Protein AF-A0A485B2Q5-F1 (afdb_monomer_lite)

Secondary structure (DSSP, 8-state):
-PPPPPPPP-----SSSHHHHHHHHHHHHHHHHHHHHHHHHHHHHHHHHS------GGGGGS-----HHHHHHHHHHHHHHHHHHHHS-GGGGGGHHHHHHHHHHHHHHHHHHHHHHHHHHHHHHHHHHT-TTTT-HHHHHHHHHHHHHHHHHHHHHHHHHHHHHHHHHHHHHHHHHHHHHHHHHHHHHHHHHHHHHHHHHHHHHHHHHHHHHHHHHH-TT-HHHHHHHHHHHHHHHHHHHHHHHHHHHH--THHHHS-HHHHHHHHHHHTTTGGGT----------GGG--HHHHHHHHHHHHH-

Radius of gyration: 43.47 Å; chains: 1; bounding box: 99×79×136 Å

InterPro domains:
  IPR007895 MASE1 [PF05231] (24-159)
  IPR011712 Signal transduction histidine kinase, subgroup 3, dimerisation and phosphoacceptor domain [PF07730] (190-255)
  IPR050482 Sensor Histidine Kinase Two-Component System [PTHR24421] (67-305)

Foldseek 3Di:
DDDDDDDDDDPDPDDPDPPVVVVVVVLVVLLCCLLVVVVVVVVVCVVVVPPCDPPDPVVVPDPPPPVVVVVVVLVVLLVVLLVVQVPDPPVCNVCNLVSLVVQLLVQCLVPALVSNSVSLVSSLVSLVVVVPCVPCVPVNSVSSSVSSVSSNVSSVVSVVVVVVVVVVVVVVVVVVVVVVVVVVVLLVVLVVVLVVLLVVLVVVLVVQLVVLVVQCVVCVPDPVSVVVSVVSNVVSVVVNVVSVVVSCVSFVCCVVVHQLVVSLVVLVVVVVCVVVVHDDDDDDDDDSVPDDSVRSRVVSVVSNVD

Structure (mmCIF, N/CA/C/O backbone):
data_AF-A0A485B2Q5-F1
#
_entry.id   AF-A0A485B2Q5-F1
#
loop_
_atom_site.group_PDB
_atom_site.id
_atom_site.type_symbol
_atom_site.label_atom_id
_atom_site.label_alt_id
_atom_site.label_comp_id
_atom_site.label_asym_id
_atom_site.label_entity_id
_atom_site.label_seq_id
_atom_site.pdbx_PDB_ins_code
_atom_site.Cartn_x
_atom_site.Cartn_y
_atom_site.Cartn_z
_atom_site.occupancy
_atom_site.B_iso_or_equiv
_atom_site.auth_seq_id
_atom_site.auth_comp_id
_atom_site.auth_asym_id
_atom_site.auth_atom_id
_atom_site.pdbx_PDB_model_num
ATOM 1 N N . MET A 1 1 ? 51.842 50.238 -79.540 1.00 39.91 1 MET A N 1
ATOM 2 C CA . MET A 1 1 ? 50.832 49.866 -78.522 1.00 39.91 1 MET A CA 1
ATOM 3 C C . MET A 1 1 ? 51.385 48.723 -77.672 1.00 39.91 1 MET A C 1
ATOM 5 O O . MET A 1 1 ? 52.150 47.929 -78.207 1.00 39.91 1 MET A O 1
ATOM 9 N N . PRO A 1 2 ? 51.142 48.728 -76.353 1.00 40.97 2 PRO A N 1
ATOM 10 C CA . PRO A 1 2 ? 52.072 48.221 -75.341 1.00 40.97 2 PRO A CA 1
ATOM 11 C C . PRO A 1 2 ? 51.942 46.716 -75.056 1.00 40.97 2 PRO A C 1
ATOM 13 O O . PRO A 1 2 ? 50.878 46.125 -75.213 1.00 40.97 2 PRO A O 1
ATOM 16 N N . ARG A 1 3 ? 53.055 46.120 -74.599 1.00 44.53 3 ARG A N 1
ATOM 17 C CA . ARG A 1 3 ? 53.156 44.755 -74.059 1.00 44.53 3 ARG A CA 1
ATOM 18 C C . ARG A 1 3 ? 52.406 44.666 -72.723 1.00 44.53 3 ARG A C 1
ATOM 20 O O . ARG A 1 3 ? 52.676 45.465 -71.830 1.00 44.53 3 ARG A O 1
ATOM 27 N N . LEU A 1 4 ? 51.526 43.676 -72.576 1.00 44.47 4 LEU A N 1
ATOM 28 C CA . LEU A 1 4 ? 50.911 43.294 -71.300 1.00 44.47 4 LEU A CA 1
ATOM 29 C C . LEU A 1 4 ? 51.622 42.056 -70.705 1.00 44.47 4 LEU A C 1
ATOM 31 O O . LEU A 1 4 ? 52.029 41.176 -71.465 1.00 44.47 4 LEU A O 1
ATOM 35 N N . PRO A 1 5 ? 51.810 41.999 -69.371 1.00 48.56 5 PRO A N 1
ATOM 36 C CA . PRO A 1 5 ? 52.587 40.974 -68.666 1.00 48.56 5 PRO A CA 1
ATOM 37 C C . PRO A 1 5 ? 51.763 39.708 -68.338 1.00 48.56 5 PRO A C 1
ATOM 39 O O . PRO A 1 5 ? 50.532 39.751 -68.392 1.00 48.56 5 PRO A O 1
ATOM 42 N N . PRO A 1 6 ? 52.410 38.587 -67.949 1.00 47.78 6 PRO A N 1
ATOM 43 C CA . PRO A 1 6 ? 51.713 37.368 -67.536 1.00 47.78 6 PRO A CA 1
ATOM 44 C C . PRO A 1 6 ? 51.029 37.526 -66.161 1.00 47.78 6 PRO A C 1
ATOM 46 O O . PRO A 1 6 ? 51.515 38.283 -65.311 1.00 47.78 6 PRO A O 1
ATOM 49 N N . PRO A 1 7 ? 49.923 36.803 -65.895 1.00 42.59 7 PRO A N 1
ATOM 50 C CA . PRO A 1 7 ? 49.264 36.835 -64.599 1.00 42.59 7 PRO A CA 1
A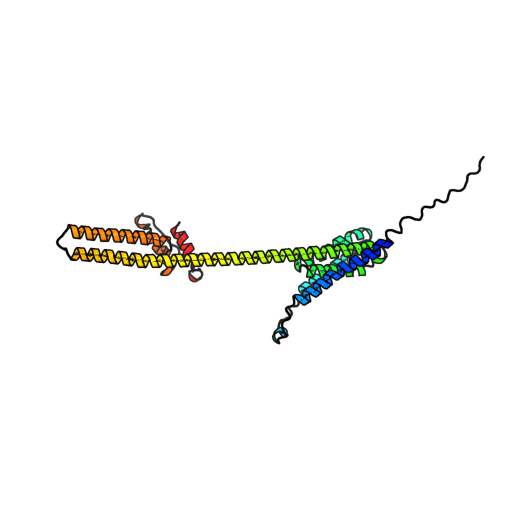TOM 51 C C . PRO A 1 7 ? 50.105 36.132 -63.523 1.00 42.59 7 PRO A C 1
ATOM 53 O O . PRO A 1 7 ? 50.685 35.067 -63.717 1.00 42.59 7 PRO A O 1
ATOM 56 N N . ARG A 1 8 ? 50.159 36.797 -62.370 1.00 38.22 8 ARG A N 1
ATOM 57 C CA . ARG A 1 8 ? 50.934 36.478 -61.171 1.00 38.22 8 ARG A CA 1
ATOM 58 C C . ARG A 1 8 ? 50.558 35.116 -60.574 1.00 38.22 8 ARG A C 1
ATOM 60 O O . ARG A 1 8 ? 49.384 34.847 -60.335 1.00 38.22 8 ARG A O 1
ATOM 67 N N . CYS A 1 9 ? 51.571 34.335 -60.193 1.00 44.16 9 CYS A N 1
ATOM 68 C CA . CYS A 1 9 ? 51.453 33.307 -59.158 1.00 44.16 9 CYS A CA 1
ATOM 69 C C . CYS A 1 9 ? 50.852 33.917 -57.882 1.00 44.16 9 CYS A C 1
ATOM 71 O O . CYS A 1 9 ? 51.433 34.839 -57.308 1.00 44.16 9 CYS A O 1
ATOM 73 N N . CYS A 1 10 ? 49.726 33.380 -57.408 1.00 35.38 10 CYS A N 1
ATOM 74 C CA . CYS A 1 10 ? 49.185 33.688 -56.088 1.00 35.38 10 CYS A CA 1
ATOM 75 C C . CYS A 1 10 ? 49.330 32.460 -55.178 1.00 35.38 10 CYS A C 1
ATOM 77 O O . CYS A 1 10 ? 48.634 31.456 -55.318 1.00 35.38 10 CYS A O 1
ATOM 79 N N . ASN A 1 11 ? 50.276 32.563 -54.245 1.00 40.28 11 ASN A N 1
ATOM 80 C CA . ASN A 1 11 ? 50.531 31.645 -53.138 1.00 40.28 11 ASN A CA 1
ATOM 81 C C . ASN A 1 11 ? 49.326 31.576 -52.180 1.00 40.28 11 ASN A C 1
ATOM 83 O O . ASN A 1 11 ? 49.306 32.253 -51.151 1.00 40.28 11 ASN A O 1
ATOM 87 N N . ARG A 1 12 ? 48.321 30.739 -52.468 1.00 34.56 12 ARG A N 1
ATOM 88 C CA . ARG A 1 12 ? 47.258 30.441 -51.489 1.00 34.56 12 ARG A CA 1
ATOM 89 C C . ARG A 1 12 ? 46.783 28.987 -51.503 1.00 34.56 12 ARG A C 1
ATOM 91 O O . ARG A 1 12 ? 45.599 28.709 -51.401 1.00 34.56 12 ARG A O 1
ATOM 98 N N . CYS A 1 13 ? 47.733 28.055 -51.532 1.00 38.62 13 CYS A N 1
ATOM 99 C CA . CYS A 1 13 ? 47.508 26.648 -51.183 1.00 38.62 13 CYS A CA 1
ATOM 100 C C . CYS A 1 13 ? 48.359 26.271 -49.965 1.00 38.62 13 CYS A C 1
ATOM 102 O O . CYS A 1 13 ? 49.329 25.526 -50.069 1.00 38.62 13 CYS A O 1
ATOM 104 N N . ARG A 1 14 ? 48.040 26.833 -48.796 1.00 39.66 14 ARG A N 1
ATOM 105 C CA . ARG A 1 14 ? 48.545 26.359 -47.496 1.00 39.66 14 ARG A CA 1
ATOM 106 C C . ARG A 1 14 ? 47.696 26.987 -46.394 1.00 39.66 14 ARG A C 1
ATOM 108 O O . ARG A 1 14 ? 47.882 28.150 -46.067 1.00 39.66 14 ARG A O 1
ATOM 115 N N . GLY A 1 15 ? 46.723 26.251 -45.858 1.00 32.56 15 GLY A N 1
ATOM 116 C CA . GLY A 1 15 ? 45.930 26.799 -44.753 1.00 32.56 15 GLY A CA 1
ATOM 117 C C . GLY A 1 15 ? 44.849 25.927 -44.128 1.00 32.56 15 GLY A C 1
ATOM 118 O O . GLY A 1 15 ? 44.421 26.260 -43.037 1.00 32.56 15 GLY A O 1
ATOM 119 N N . TRP A 1 16 ? 44.403 24.827 -44.743 1.00 3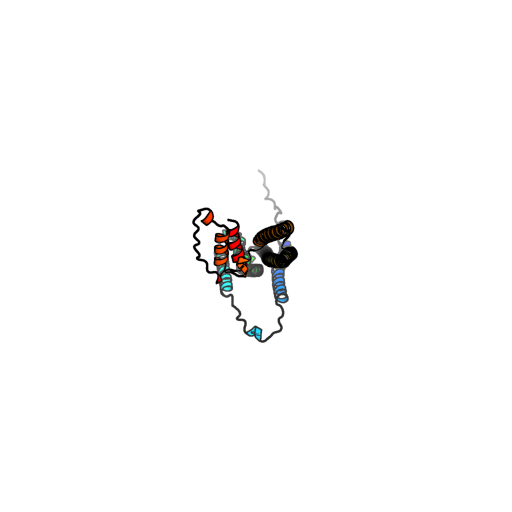4.38 16 TRP A N 1
ATOM 120 C CA . TRP A 1 16 ? 43.234 24.067 -44.250 1.00 34.38 16 TRP A CA 1
ATOM 121 C C . TRP A 1 16 ? 43.505 22.562 -44.039 1.00 34.38 16 TRP A C 1
ATOM 123 O O . TRP A 1 16 ? 42.612 21.731 -44.138 1.00 34.38 16 TRP A O 1
ATOM 133 N N . GLY A 1 17 ? 44.755 22.184 -43.745 1.00 33.03 17 GLY A N 1
ATOM 134 C CA . GLY A 1 17 ? 45.143 20.779 -43.517 1.00 33.03 17 GLY A CA 1
ATOM 135 C C . GLY A 1 17 ? 45.587 20.431 -42.090 1.00 33.03 17 GLY A C 1
ATOM 136 O O . GLY A 1 17 ? 45.707 19.255 -41.762 1.00 33.03 17 GLY A O 1
ATOM 137 N N . TRP A 1 18 ? 45.849 21.428 -41.236 1.00 33.88 18 TRP A N 1
ATOM 138 C CA . TRP A 1 18 ? 46.537 21.210 -39.952 1.00 33.88 18 TRP A CA 1
ATOM 139 C C . TRP A 1 18 ? 45.598 20.994 -38.752 1.00 33.88 18 TRP A C 1
ATOM 141 O O . TRP A 1 18 ? 45.970 20.290 -37.819 1.00 33.88 18 TRP A O 1
ATOM 151 N N . GLY A 1 19 ? 44.362 21.509 -38.788 1.00 41.62 19 GLY A N 1
ATOM 152 C CA . GLY A 1 19 ? 43.376 21.292 -37.716 1.00 41.62 19 GLY A CA 1
ATOM 153 C C . GLY A 1 19 ? 42.752 19.890 -37.721 1.00 41.62 19 GLY A C 1
ATOM 154 O O . GLY A 1 19 ? 42.576 19.292 -36.666 1.00 41.62 19 GLY A O 1
ATOM 155 N N . LYS A 1 20 ? 42.490 19.322 -38.910 1.00 47.22 20 LYS A N 1
ATOM 156 C CA . LYS A 1 20 ? 41.832 18.010 -39.076 1.00 47.22 20 LYS A CA 1
ATOM 157 C C . LYS A 1 20 ? 42.725 16.812 -38.709 1.00 47.22 20 LYS A C 1
ATOM 159 O O . LYS A 1 20 ? 42.199 15.782 -38.319 1.00 47.22 20 LYS A O 1
ATOM 164 N N . ARG A 1 21 ? 44.060 16.929 -38.813 1.00 47.31 21 ARG A N 1
ATOM 165 C CA . ARG A 1 21 ? 45.012 15.840 -38.483 1.00 47.31 21 ARG A CA 1
ATOM 166 C C . ARG A 1 21 ? 45.351 15.718 -36.995 1.00 47.31 21 ARG A C 1
ATOM 168 O O . ARG A 1 21 ? 45.819 14.665 -36.582 1.00 47.31 21 ARG A O 1
ATOM 175 N N . ARG A 1 22 ? 45.167 16.782 -36.202 1.00 52.50 22 ARG A N 1
ATOM 176 C CA . ARG A 1 22 ? 45.533 16.794 -34.772 1.00 52.50 22 ARG A CA 1
ATOM 177 C C . ARG A 1 22 ? 44.373 16.379 -33.862 1.00 52.50 22 ARG A C 1
ATOM 179 O O . ARG A 1 22 ? 44.617 15.854 -32.784 1.00 52.50 22 ARG A O 1
ATOM 186 N N . SER A 1 23 ? 43.130 16.580 -34.304 1.00 58.94 23 SER A N 1
ATOM 187 C CA . SER A 1 23 ? 41.914 16.217 -33.563 1.00 58.94 23 SER A CA 1
ATOM 188 C C . SER A 1 23 ? 41.489 14.758 -33.745 1.00 58.94 23 SER A C 1
ATOM 190 O O . SER A 1 23 ? 40.882 14.196 -32.840 1.00 58.94 23 SER A O 1
ATOM 192 N N . THR A 1 24 ? 41.834 14.114 -34.862 1.00 63.94 24 THR A N 1
ATOM 193 C CA . THR A 1 24 ? 41.508 12.703 -35.129 1.00 63.94 24 THR A CA 1
ATOM 194 C C . THR A 1 24 ? 42.066 11.703 -34.108 1.00 63.94 24 THR A C 1
ATOM 196 O O . THR A 1 24 ? 41.280 10.868 -33.666 1.00 63.94 24 THR A O 1
ATOM 199 N N . PRO A 1 25 ? 43.342 11.754 -33.662 1.00 71.19 25 PRO A N 1
ATOM 200 C CA . PRO A 1 25 ? 43.828 10.816 -32.646 1.00 71.19 25 PRO A CA 1
ATOM 201 C C . PRO A 1 25 ? 43.158 11.031 -31.283 1.00 71.19 25 PRO A C 1
ATOM 203 O O . PRO A 1 25 ? 42.926 10.067 -30.564 1.00 71.19 25 PRO A O 1
ATOM 206 N N . LEU A 1 26 ? 42.805 12.276 -30.947 1.00 71.56 26 LEU A N 1
ATOM 207 C CA . LEU A 1 26 ? 42.129 12.614 -29.694 1.00 71.56 26 LEU A CA 1
ATOM 208 C C . LEU A 1 26 ? 40.657 12.178 -29.704 1.00 71.56 26 LEU A C 1
ATOM 210 O O . LEU A 1 26 ? 40.160 11.676 -28.706 1.00 71.56 26 LEU A O 1
ATOM 214 N N . LEU A 1 27 ? 39.972 12.309 -30.843 1.00 71.56 27 LEU A N 1
ATOM 215 C CA . LEU A 1 27 ? 38.632 11.752 -31.050 1.00 71.56 27 LEU A CA 1
ATOM 216 C C . LEU A 1 27 ? 38.638 10.223 -30.964 1.00 71.56 27 LEU A C 1
ATOM 218 O O . LEU A 1 27 ? 37.749 9.664 -30.333 1.00 71.56 27 LEU A O 1
ATOM 222 N N . LEU A 1 28 ? 39.652 9.564 -31.537 1.00 73.56 28 LEU A N 1
ATOM 223 C CA . LEU A 1 28 ? 39.791 8.106 -31.526 1.00 73.56 28 LEU A CA 1
ATOM 224 C C . LEU A 1 28 ? 39.954 7.547 -30.101 1.00 73.56 28 LEU A C 1
ATOM 226 O O . LEU A 1 28 ? 39.292 6.574 -29.727 1.00 73.56 28 LEU A O 1
ATOM 230 N N . THR A 1 29 ? 40.805 8.175 -29.283 1.00 75.19 29 THR A N 1
ATOM 231 C CA . THR A 1 29 ? 40.991 7.774 -27.880 1.00 75.19 29 THR A CA 1
ATOM 232 C C . THR A 1 29 ? 39.735 8.026 -27.051 1.00 75.19 29 THR A C 1
ATOM 234 O O . THR A 1 29 ? 39.381 7.190 -26.220 1.00 75.19 29 THR A O 1
ATOM 237 N N . LEU A 1 30 ? 39.011 9.118 -27.320 1.00 74.56 30 LEU A N 1
ATOM 238 C CA . LEU A 1 30 ? 37.747 9.426 -26.651 1.00 74.56 30 LEU A CA 1
ATOM 239 C C . LEU A 1 30 ? 36.644 8.423 -27.027 1.00 74.56 30 LEU A C 1
ATOM 241 O O . LEU A 1 30 ? 35.952 7.933 -26.138 1.00 74.56 30 LEU A O 1
ATOM 245 N N . THR A 1 31 ? 36.517 8.050 -28.310 1.00 72.62 31 THR A N 1
ATOM 246 C CA . THR A 1 31 ? 35.578 7.002 -28.766 1.00 72.62 31 THR A CA 1
ATOM 247 C C . THR A 1 31 ? 35.883 5.647 -28.160 1.00 72.62 31 THR A C 1
ATOM 249 O O . THR A 1 31 ? 34.971 4.964 -27.697 1.00 72.62 31 THR A O 1
ATOM 252 N N . GLY A 1 32 ? 37.160 5.255 -28.136 1.00 71.19 32 GLY A N 1
ATOM 253 C CA . GLY A 1 32 ? 37.580 3.988 -27.546 1.00 71.19 32 GLY A CA 1
ATOM 254 C C . GLY A 1 32 ? 37.290 3.954 -26.049 1.00 71.19 32 GLY A C 1
ATOM 255 O O . GLY A 1 32 ? 36.707 2.995 -25.556 1.00 71.19 32 GLY A O 1
ATOM 256 N N . GLY A 1 33 ? 37.606 5.036 -25.333 1.00 74.56 33 GLY A N 1
ATOM 257 C CA . GLY A 1 33 ? 37.316 5.157 -23.905 1.00 74.56 33 GLY A CA 1
ATOM 258 C C . GLY A 1 33 ? 35.820 5.091 -23.592 1.00 74.56 33 GLY A C 1
ATOM 259 O O . GLY A 1 33 ? 35.416 4.335 -22.712 1.00 74.56 33 GLY A O 1
ATOM 260 N N . LEU A 1 34 ? 34.985 5.827 -24.333 1.00 70.56 34 LEU A N 1
ATOM 261 C CA . LEU A 1 34 ? 33.541 5.894 -24.077 1.00 70.56 34 LEU A CA 1
ATOM 262 C C . LEU A 1 34 ? 32.789 4.608 -24.459 1.00 70.56 34 LEU A C 1
ATOM 264 O O . LEU A 1 34 ? 31.723 4.345 -23.912 1.00 70.56 34 LEU A O 1
ATOM 268 N N . THR A 1 35 ? 33.326 3.812 -25.387 1.00 68.31 35 THR A N 1
ATOM 269 C CA . THR A 1 35 ? 32.760 2.506 -25.769 1.00 68.31 35 THR A CA 1
ATOM 270 C C . THR A 1 35 ? 33.236 1.391 -24.842 1.00 68.31 35 THR A C 1
ATOM 272 O O . THR A 1 35 ? 32.426 0.569 -24.424 1.00 68.31 35 THR A O 1
ATOM 275 N N . LEU A 1 36 ? 34.515 1.385 -24.450 1.00 74.12 36 LEU A N 1
ATOM 276 C CA . LEU A 1 36 ? 35.088 0.358 -23.572 1.00 74.12 36 LEU A CA 1
ATOM 277 C C . LEU A 1 36 ? 34.689 0.525 -22.104 1.00 74.12 36 LEU A C 1
ATOM 279 O O . LEU A 1 36 ? 34.402 -0.470 -21.441 1.00 74.12 36 LEU A O 1
ATOM 283 N N . ALA A 1 37 ? 34.634 1.756 -21.589 1.00 71.50 37 ALA A N 1
ATOM 284 C CA . ALA A 1 37 ? 34.283 2.019 -20.193 1.00 71.50 37 ALA A CA 1
ATOM 285 C C . ALA A 1 37 ? 32.945 1.383 -19.766 1.00 71.50 37 ALA A C 1
ATOM 287 O O . ALA A 1 37 ? 32.938 0.678 -18.756 1.00 71.50 37 ALA A O 1
ATOM 288 N N . PRO A 1 38 ? 31.828 1.539 -20.504 1.00 64.75 38 PRO A N 1
ATOM 289 C CA . PRO A 1 38 ? 30.575 0.899 -20.127 1.00 64.75 38 PRO A CA 1
ATOM 290 C C . PRO A 1 38 ? 30.597 -0.626 -20.277 1.00 64.75 38 PRO A C 1
ATOM 292 O O . PRO A 1 38 ? 29.952 -1.294 -19.479 1.00 64.75 38 PRO A O 1
ATOM 295 N N . ILE A 1 39 ? 31.356 -1.199 -21.219 1.00 66.19 39 ILE A N 1
ATOM 296 C CA . ILE A 1 39 ? 31.528 -2.662 -21.331 1.00 66.19 39 ILE A CA 1
ATOM 297 C C . ILE A 1 39 ? 32.239 -3.201 -20.086 1.00 66.19 39 ILE A C 1
ATOM 299 O O . ILE A 1 39 ? 31.787 -4.174 -19.483 1.00 66.19 39 ILE A O 1
ATOM 303 N N . CYS A 1 40 ? 33.312 -2.534 -19.657 1.00 71.50 40 CYS A N 1
ATOM 304 C CA . CYS A 1 40 ? 34.021 -2.870 -18.425 1.00 71.50 40 CYS A CA 1
ATOM 305 C C . CYS A 1 40 ? 33.121 -2.706 -17.194 1.00 71.50 40 CYS A C 1
ATOM 307 O O . CYS A 1 40 ? 33.179 -3.530 -16.287 1.00 71.50 40 CYS A O 1
ATOM 309 N N . LEU A 1 41 ? 32.254 -1.689 -17.176 1.00 67.88 41 LEU A N 1
ATOM 310 C CA . LEU A 1 41 ? 31.293 -1.454 -16.097 1.00 67.88 41 LEU A CA 1
ATOM 311 C C . LEU A 1 41 ? 30.198 -2.534 -16.069 1.00 67.88 41 LEU A C 1
ATOM 313 O O . LEU A 1 41 ? 29.853 -3.004 -14.990 1.00 67.88 41 LEU A O 1
ATOM 317 N N . VAL A 1 42 ? 29.711 -2.997 -17.230 1.00 64.56 42 VAL A N 1
ATOM 318 C CA . VAL A 1 42 ? 28.805 -4.159 -17.324 1.00 64.56 42 VAL A CA 1
ATOM 319 C C . VAL A 1 42 ? 29.473 -5.399 -16.776 1.00 64.56 42 VAL A C 1
ATOM 321 O O . VAL A 1 42 ? 28.878 -6.104 -15.969 1.00 64.56 42 VAL A O 1
ATOM 324 N N . PHE A 1 43 ? 30.698 -5.667 -17.219 1.00 69.19 43 PHE A N 1
ATOM 325 C CA . PHE A 1 43 ? 31.441 -6.852 -16.822 1.00 69.19 43 PHE A CA 1
ATOM 326 C C . PHE A 1 43 ? 31.719 -6.842 -15.316 1.00 69.19 43 PHE A C 1
ATOM 328 O O . PHE A 1 43 ? 31.464 -7.830 -14.632 1.00 69.19 43 PHE A O 1
ATOM 335 N N . TRP A 1 44 ? 32.136 -5.691 -14.784 1.00 70.44 44 TRP A N 1
ATOM 336 C CA . TRP A 1 44 ? 32.318 -5.468 -13.354 1.00 70.44 44 TRP A CA 1
ATOM 337 C C . TRP A 1 44 ? 31.015 -5.637 -12.573 1.00 70.44 44 TRP A C 1
ATOM 339 O O . TRP A 1 44 ? 30.988 -6.360 -11.581 1.00 70.44 44 TRP A O 1
ATOM 349 N N . HIS A 1 45 ? 29.923 -5.010 -13.020 1.00 65.19 45 HIS A N 1
ATOM 350 C CA . HIS A 1 45 ? 28.617 -5.132 -12.378 1.00 65.19 45 HIS A CA 1
ATOM 351 C C . HIS A 1 45 ? 28.116 -6.575 -12.418 1.00 65.19 45 HIS A C 1
ATOM 353 O O . HIS A 1 45 ? 27.639 -7.065 -11.406 1.00 65.19 45 HIS A O 1
ATOM 359 N N . TYR A 1 46 ? 28.265 -7.288 -13.535 1.00 63.94 46 TYR A N 1
ATOM 360 C CA . TYR A 1 46 ? 27.912 -8.704 -13.638 1.00 63.94 46 TYR A CA 1
ATOM 361 C C . TYR A 1 46 ? 28.712 -9.543 -12.635 1.00 63.94 46 TYR A C 1
ATOM 363 O O . TYR A 1 46 ? 28.112 -10.258 -11.843 1.00 63.94 46 TYR A O 1
ATOM 371 N N . LEU A 1 47 ? 30.037 -9.367 -12.583 1.00 62.34 47 LEU A N 1
ATOM 372 C CA . LEU A 1 47 ? 30.925 -10.062 -11.641 1.00 62.34 47 LEU A CA 1
ATOM 373 C C . LEU A 1 47 ? 30.631 -9.762 -10.162 1.00 62.34 47 LEU A C 1
ATOM 375 O O . LEU A 1 47 ? 30.840 -10.628 -9.314 1.00 62.34 47 LEU A O 1
ATOM 379 N N . THR A 1 48 ? 30.187 -8.543 -9.842 1.00 66.00 48 THR A N 1
ATOM 380 C CA . THR A 1 48 ? 29.927 -8.098 -8.459 1.00 66.00 48 THR A CA 1
ATOM 381 C C . THR A 1 48 ? 28.483 -8.311 -8.001 1.00 66.00 48 THR A C 1
ATOM 383 O O . THR A 1 48 ? 28.250 -8.461 -6.805 1.00 66.00 48 THR A O 1
ATOM 386 N N . SER A 1 49 ? 27.513 -8.342 -8.920 1.00 56.53 49 SER A N 1
ATOM 387 C CA . SER A 1 49 ? 26.084 -8.536 -8.621 1.00 56.53 49 SER A CA 1
ATOM 388 C C . SER A 1 49 ? 25.638 -9.997 -8.672 1.00 56.53 49 SER A C 1
ATOM 390 O O . SER A 1 49 ? 24.626 -10.341 -8.058 1.00 56.53 49 SER A O 1
ATOM 392 N N . THR A 1 50 ? 26.390 -10.885 -9.335 1.00 51.09 50 THR A N 1
ATOM 393 C CA . THR A 1 50 ? 26.226 -12.323 -9.120 1.00 51.09 50 THR A CA 1
ATOM 394 C C . THR A 1 50 ? 26.723 -12.649 -7.721 1.00 51.09 50 THR A C 1
ATOM 396 O O . THR A 1 50 ? 27.925 -12.757 -7.482 1.00 51.09 50 THR A O 1
ATOM 399 N N . ILE A 1 51 ? 25.786 -12.793 -6.785 1.00 51.75 51 ILE A N 1
ATOM 400 C CA . ILE A 1 51 ? 26.033 -13.445 -5.502 1.00 51.75 51 ILE A CA 1
ATOM 401 C C . ILE A 1 51 ? 26.701 -14.774 -5.848 1.00 51.75 51 ILE A C 1
ATOM 403 O O . ILE A 1 51 ? 26.087 -15.617 -6.503 1.00 51.75 51 ILE A O 1
ATOM 407 N N . TRP A 1 52 ? 27.970 -14.932 -5.476 1.00 48.34 52 TRP A N 1
ATOM 408 C CA . TRP A 1 52 ? 28.691 -16.191 -5.610 1.00 48.34 52 TRP A CA 1
ATOM 409 C C . TRP A 1 52 ? 28.027 -17.196 -4.664 1.00 48.34 52 TRP A C 1
ATOM 411 O O . TRP A 1 52 ? 28.465 -17.388 -3.532 1.00 48.34 52 TRP A O 1
ATOM 421 N N . LEU A 1 53 ? 26.906 -17.786 -5.090 1.00 49.53 53 LEU A N 1
ATOM 422 C CA . LEU A 1 53 ? 26.339 -18.936 -4.407 1.00 49.53 53 LEU A CA 1
ATOM 423 C C . LEU A 1 53 ? 27.383 -20.056 -4.511 1.00 49.53 53 LEU A C 1
ATOM 425 O O . LEU A 1 53 ? 27.844 -20.340 -5.622 1.00 49.53 53 LEU A O 1
ATOM 429 N N . PRO A 1 54 ? 27.766 -20.711 -3.401 1.00 48.78 54 PRO A N 1
ATOM 430 C CA . PRO A 1 54 ? 28.556 -21.930 -3.494 1.00 48.78 54 PRO A CA 1
ATOM 431 C C . PRO A 1 54 ? 27.796 -22.910 -4.394 1.00 48.78 54 PRO A C 1
ATOM 433 O O . PRO A 1 54 ? 26.578 -23.043 -4.256 1.00 48.78 54 PRO A O 1
ATOM 436 N N . LEU A 1 55 ? 28.494 -23.542 -5.344 1.00 44.09 55 LEU A N 1
ATOM 437 C CA . LEU A 1 55 ? 27.924 -24.500 -6.297 1.00 44.09 55 LEU A CA 1
ATOM 438 C C . LEU A 1 55 ? 27.300 -25.690 -5.547 1.00 44.09 55 LEU A C 1
ATOM 440 O O . LEU A 1 55 ? 27.933 -26.720 -5.337 1.00 44.09 55 LEU A O 1
ATOM 444 N N . GLY A 1 56 ? 26.054 -25.535 -5.110 1.00 54.69 56 GLY A N 1
ATOM 445 C CA . GLY A 1 56 ? 25.235 -26.608 -4.575 1.00 54.69 56 GLY A CA 1
ATOM 446 C C . GLY A 1 56 ? 24.567 -27.379 -5.720 1.00 54.69 56 GLY A C 1
ATOM 447 O O . GLY A 1 56 ? 24.161 -26.763 -6.710 1.00 54.69 56 GLY A O 1
ATOM 448 N N . PRO A 1 57 ? 24.374 -28.705 -5.596 1.00 50.53 57 PRO A N 1
ATOM 449 C CA . PRO A 1 57 ? 23.751 -29.542 -6.630 1.00 50.53 57 PRO A CA 1
ATOM 450 C C . PRO A 1 57 ? 22.309 -29.134 -7.007 1.00 50.53 57 PRO A C 1
ATOM 452 O O . PRO A 1 57 ? 21.788 -29.598 -8.016 1.00 50.53 57 PRO A O 1
ATOM 455 N N . ALA A 1 58 ? 21.680 -28.218 -6.260 1.00 47.47 58 ALA A N 1
ATOM 456 C CA . ALA A 1 58 ? 20.358 -27.657 -6.552 1.00 47.47 58 ALA A CA 1
ATOM 457 C C . ALA A 1 58 ? 20.339 -26.576 -7.661 1.00 47.47 58 ALA A C 1
ATOM 459 O O . ALA A 1 58 ? 19.265 -26.223 -8.145 1.00 47.47 58 ALA A O 1
ATOM 460 N N . VAL A 1 59 ? 21.494 -26.044 -8.091 1.00 42.38 59 VAL A N 1
ATOM 461 C CA . VAL A 1 59 ? 21.563 -25.031 -9.173 1.00 42.38 59 VAL A CA 1
ATOM 462 C C . VAL A 1 59 ? 21.415 -25.665 -10.566 1.00 42.38 59 VAL A C 1
ATOM 464 O O . VAL A 1 59 ? 21.025 -24.990 -11.516 1.00 42.38 59 VAL A O 1
ATOM 467 N N . VAL A 1 60 ? 21.641 -26.977 -10.693 1.00 45.41 60 VAL A N 1
ATOM 468 C CA . VAL A 1 60 ? 21.572 -27.709 -11.973 1.00 45.41 60 VAL A CA 1
ATOM 469 C C . VAL A 1 60 ? 20.132 -27.865 -12.489 1.00 45.41 60 VAL A C 1
ATOM 471 O O . VAL A 1 60 ? 19.928 -28.067 -13.683 1.00 45.41 60 VAL A O 1
ATOM 474 N N . SER A 1 61 ? 19.118 -27.723 -11.629 1.00 40.94 61 SER A N 1
ATOM 475 C CA . SER A 1 61 ? 17.712 -27.939 -11.997 1.00 40.94 61 SER A CA 1
ATOM 476 C C . SER A 1 61 ? 16.887 -26.664 -12.180 1.00 40.94 61 SER A C 1
ATOM 478 O O . SER A 1 61 ? 15.672 -26.767 -12.341 1.00 40.94 61 SER A O 1
ATOM 480 N N . GLN A 1 62 ? 17.485 -25.466 -12.166 1.00 40.19 62 GLN A N 1
ATOM 481 C CA . GLN A 1 62 ? 16.747 -24.280 -12.606 1.00 40.19 62 GLN A CA 1
ATOM 482 C C . GLN A 1 62 ? 16.692 -24.287 -14.137 1.00 40.19 62 GLN A C 1
ATOM 484 O O . GLN A 1 62 ? 17.741 -24.145 -14.771 1.00 40.19 62 GLN A O 1
ATOM 489 N N . PRO A 1 63 ? 15.511 -24.461 -14.766 1.00 37.22 63 PRO A N 1
ATOM 490 C CA . PRO A 1 63 ? 15.417 -24.350 -16.207 1.00 37.22 63 PRO A CA 1
ATOM 491 C C . PRO A 1 63 ? 15.841 -22.931 -16.562 1.00 37.22 63 PRO A C 1
ATOM 493 O O . PRO A 1 63 ? 15.196 -21.956 -16.167 1.00 37.22 63 PRO A O 1
ATOM 496 N N . VAL A 1 64 ? 16.956 -22.814 -17.281 1.00 45.06 64 VAL A N 1
ATOM 497 C CA . VAL A 1 64 ? 17.352 -21.569 -17.927 1.00 45.06 64 VAL A CA 1
ATOM 498 C C . VAL A 1 64 ? 16.198 -21.226 -18.851 1.00 45.06 64 VAL A C 1
ATOM 500 O O . VAL A 1 64 ? 16.042 -21.816 -19.919 1.00 45.06 64 VAL A O 1
ATOM 503 N N . ASN A 1 65 ? 15.325 -20.336 -18.384 1.00 41.56 65 ASN A N 1
ATOM 504 C CA . ASN A 1 65 ? 14.177 -19.873 -19.134 1.00 41.56 65 ASN A CA 1
ATOM 505 C C . ASN A 1 65 ? 14.762 -19.006 -20.243 1.00 41.56 65 ASN A C 1
ATOM 507 O O . ASN A 1 65 ? 14.959 -17.798 -20.075 1.00 41.56 65 ASN A O 1
ATOM 511 N N . TRP A 1 66 ? 15.165 -19.655 -21.338 1.00 45.50 66 TRP A N 1
ATOM 512 C CA . TRP A 1 66 ? 15.709 -18.997 -22.504 1.00 45.50 66 TRP A CA 1
ATOM 513 C C . TRP A 1 66 ? 14.639 -18.028 -22.965 1.00 45.50 66 TRP A C 1
ATOM 515 O O . TRP A 1 66 ? 13.628 -18.390 -23.564 1.00 45.50 66 TRP A O 1
ATOM 525 N N . ARG A 1 67 ? 14.879 -16.761 -22.645 1.00 58.97 67 ARG A N 1
ATOM 526 C CA . ARG A 1 67 ? 14.171 -15.575 -23.108 1.00 58.97 67 ARG A CA 1
ATOM 527 C C . ARG A 1 67 ? 14.362 -15.426 -24.630 1.00 58.97 67 ARG A C 1
ATOM 529 O O . ARG A 1 67 ? 14.663 -14.344 -25.112 1.00 58.97 67 ARG A O 1
ATOM 536 N N . GLY A 1 68 ? 14.196 -16.497 -25.411 1.00 60.12 68 GLY A N 1
ATOM 537 C CA . GLY A 1 68 ? 14.392 -16.538 -26.859 1.00 60.12 68 GLY A CA 1
ATOM 538 C C . GLY A 1 68 ? 13.496 -15.534 -27.571 1.00 60.12 68 GLY A C 1
ATOM 539 O O . GLY A 1 68 ? 13.937 -14.887 -28.509 1.00 60.12 68 GLY A O 1
ATOM 540 N N . ARG A 1 69 ? 12.294 -15.273 -27.038 1.00 67.38 69 ARG A N 1
ATOM 541 C CA . ARG A 1 69 ? 11.422 -14.192 -27.523 1.00 67.38 69 ARG A CA 1
ATOM 542 C C . ARG A 1 69 ? 12.107 -12.822 -27.491 1.00 67.38 69 ARG A C 1
ATOM 544 O O . ARG A 1 69 ? 11.926 -12.029 -28.406 1.00 67.38 69 ARG A O 1
ATOM 551 N N . HIS A 1 70 ? 12.904 -12.554 -26.462 1.00 67.00 70 HIS A N 1
ATOM 552 C CA . HIS A 1 70 ? 13.651 -11.308 -26.340 1.00 67.00 70 HIS A CA 1
ATOM 553 C C . HIS A 1 70 ? 14.793 -11.266 -27.361 1.00 67.00 70 HIS A C 1
ATOM 555 O O . HIS A 1 70 ? 14.908 -10.279 -28.080 1.00 67.00 70 HIS A O 1
ATOM 561 N N . LEU A 1 71 ? 15.558 -12.358 -27.504 1.00 69.25 71 LEU A N 1
ATOM 562 C CA . LEU A 1 71 ? 16.611 -12.505 -28.523 1.00 69.25 71 LEU A CA 1
ATOM 563 C C . LEU A 1 71 ? 16.073 -12.319 -29.955 1.00 69.25 71 LEU A C 1
ATOM 565 O O . LEU A 1 71 ? 16.703 -11.652 -30.769 1.00 69.25 71 LEU A O 1
ATOM 569 N N . VAL A 1 72 ? 14.889 -12.863 -30.250 1.00 76.81 72 VAL A N 1
ATOM 570 C CA . VAL A 1 72 ? 14.217 -12.714 -31.550 1.00 76.81 72 VAL A CA 1
ATOM 571 C C . VAL A 1 72 ? 13.858 -11.254 -31.813 1.00 76.81 72 VAL A C 1
ATOM 573 O O . VAL A 1 72 ? 14.139 -10.754 -32.897 1.00 76.81 72 VAL A O 1
ATOM 576 N N . TRP A 1 73 ? 13.313 -10.537 -30.823 1.00 74.12 73 TRP A N 1
ATOM 577 C CA . TRP A 1 73 ? 13.062 -9.098 -30.952 1.00 74.12 73 TRP A CA 1
ATOM 578 C C . TRP A 1 73 ? 14.353 -8.294 -31.150 1.00 74.12 73 TRP A C 1
ATOM 580 O O . TRP A 1 73 ? 14.360 -7.386 -31.975 1.00 74.12 73 TRP A O 1
ATOM 590 N N . TYR A 1 74 ? 15.447 -8.646 -30.462 1.00 73.31 74 TYR A N 1
ATOM 591 C CA . TYR A 1 74 ? 16.763 -8.031 -30.682 1.00 73.31 74 TYR A CA 1
ATOM 592 C C . TYR A 1 74 ? 17.252 -8.231 -32.122 1.00 73.31 74 TYR A C 1
ATOM 594 O O . TYR A 1 74 ? 17.611 -7.261 -32.788 1.00 73.31 74 TYR A O 1
ATOM 602 N N . LEU A 1 75 ? 17.237 -9.474 -32.613 1.00 76.62 75 LEU A N 1
ATOM 603 C CA . LEU A 1 75 ? 17.681 -9.818 -33.967 1.00 76.62 75 LEU A CA 1
ATOM 604 C C . LEU A 1 75 ? 16.812 -9.160 -35.042 1.00 76.62 75 LEU A C 1
ATOM 606 O O . LEU A 1 75 ? 17.346 -8.661 -36.030 1.00 76.62 75 LEU A O 1
ATOM 610 N N . LEU A 1 76 ? 15.494 -9.108 -34.836 1.00 81.38 76 LEU A N 1
ATOM 611 C CA . LEU A 1 76 ? 14.558 -8.459 -35.753 1.00 81.38 76 LEU A CA 1
ATOM 612 C C . LEU A 1 76 ? 14.820 -6.953 -35.821 1.00 81.38 76 LEU A C 1
ATOM 614 O O . LEU A 1 76 ? 14.985 -6.409 -36.909 1.00 81.38 76 LEU A O 1
ATOM 618 N N . LEU A 1 77 ? 14.910 -6.282 -34.671 1.00 73.44 77 LEU A N 1
ATOM 619 C CA . LEU A 1 77 ? 15.115 -4.833 -34.608 1.00 73.44 77 LEU A CA 1
ATOM 620 C C . LEU A 1 77 ? 16.488 -4.444 -35.185 1.00 73.44 77 LEU A C 1
ATOM 622 O O . LEU A 1 77 ? 16.597 -3.457 -35.912 1.00 73.44 77 LEU A O 1
ATOM 626 N N . PHE A 1 78 ? 17.512 -5.270 -34.958 1.00 75.25 78 PHE A N 1
ATOM 627 C CA . PHE A 1 78 ? 18.822 -5.106 -35.584 1.00 75.25 78 PHE A CA 1
ATOM 628 C C . PHE A 1 78 ? 18.795 -5.329 -37.101 1.00 75.25 78 PHE A C 1
ATOM 630 O O . PHE A 1 78 ? 19.359 -4.527 -37.839 1.00 75.25 78 PHE A O 1
ATOM 637 N N . SER A 1 79 ? 18.112 -6.371 -37.582 1.00 78.94 79 SER A N 1
ATOM 638 C CA . SER A 1 79 ? 17.968 -6.643 -39.018 1.00 78.94 79 SER A CA 1
ATOM 639 C C . SER A 1 79 ? 17.231 -5.513 -39.739 1.00 78.94 79 SER A C 1
ATOM 641 O O . SER A 1 79 ? 17.674 -5.085 -40.802 1.00 78.94 79 SER A O 1
ATOM 643 N N . VAL A 1 80 ? 16.172 -4.968 -39.130 1.00 78.00 80 VAL A N 1
ATOM 644 C CA . VAL A 1 80 ? 15.456 -3.788 -39.639 1.00 78.00 80 VAL A CA 1
ATOM 645 C C . VAL A 1 80 ? 16.367 -2.561 -39.657 1.00 78.00 80 VAL A C 1
ATOM 647 O O . VAL A 1 80 ? 16.393 -1.848 -40.655 1.00 78.00 80 VAL A O 1
ATOM 650 N N . SER A 1 81 ? 17.149 -2.333 -38.596 1.00 71.69 81 SER A N 1
ATOM 651 C CA . SER A 1 81 ? 18.114 -1.227 -38.533 1.00 71.69 81 SER A CA 1
ATOM 652 C C . SER A 1 81 ? 19.175 -1.333 -39.634 1.00 71.69 81 SER A C 1
ATOM 654 O O . SER A 1 81 ? 19.428 -0.356 -40.336 1.00 71.69 81 SER A O 1
ATOM 656 N N . LEU A 1 82 ? 19.752 -2.522 -39.830 1.00 73.44 82 LEU A N 1
ATOM 657 C CA . LEU A 1 82 ? 20.748 -2.794 -40.870 1.00 73.44 82 LEU A CA 1
ATOM 658 C C . LEU A 1 82 ? 20.158 -2.622 -42.279 1.00 73.44 82 LEU A C 1
ATOM 660 O O . LEU A 1 82 ? 20.785 -2.018 -43.146 1.00 73.44 82 LEU A O 1
ATOM 664 N N . TRP A 1 83 ? 18.938 -3.118 -42.506 1.00 76.69 83 TRP A N 1
ATOM 665 C CA . TRP A 1 83 ? 18.230 -2.958 -43.778 1.00 76.69 83 TRP A CA 1
ATOM 666 C C . TRP A 1 83 ? 17.968 -1.484 -44.098 1.00 76.69 83 TRP A C 1
ATOM 668 O O . TRP A 1 83 ? 18.224 -1.042 -45.218 1.00 76.69 83 TRP A O 1
ATOM 678 N N . LEU A 1 84 ? 17.536 -0.705 -43.100 1.00 69.69 84 LEU A N 1
ATOM 679 C CA . LEU A 1 84 ? 17.311 0.729 -43.253 1.00 69.69 84 LEU A CA 1
ATOM 680 C C . LEU A 1 84 ? 18.611 1.459 -43.625 1.00 69.69 84 LEU A C 1
ATOM 682 O O . LEU A 1 84 ? 18.595 2.323 -44.493 1.00 69.69 84 LEU A O 1
ATOM 686 N N . GLN A 1 85 ? 19.738 1.087 -43.009 1.00 67.94 85 GLN A N 1
ATOM 687 C CA . GLN A 1 85 ? 21.051 1.678 -43.289 1.00 67.94 85 GLN A CA 1
ATOM 688 C C . GLN A 1 85 ? 21.567 1.364 -44.695 1.00 67.94 85 GLN A C 1
ATOM 690 O O . GLN A 1 85 ? 22.085 2.256 -45.359 1.00 67.94 85 GLN A O 1
ATOM 695 N N . LEU A 1 86 ? 21.424 0.116 -45.151 1.00 69.50 86 LEU A N 1
ATOM 696 C CA . LEU A 1 86 ? 21.891 -0.313 -46.474 1.00 69.50 86 LEU A CA 1
ATOM 697 C C . LEU A 1 86 ? 21.001 0.204 -47.616 1.00 69.50 86 LEU A C 1
ATOM 699 O O . LEU A 1 86 ? 21.469 0.322 -48.745 1.00 69.50 86 LEU A O 1
ATOM 703 N N . GLY A 1 87 ? 19.727 0.501 -47.338 1.00 66.38 87 GLY A N 1
ATOM 704 C CA . GLY A 1 87 ? 18.764 0.997 -48.326 1.00 66.38 87 GLY A CA 1
ATOM 705 C C . GLY A 1 87 ? 18.696 2.522 -48.475 1.00 66.38 87 GLY A C 1
ATOM 706 O O . GLY A 1 87 ? 18.023 3.004 -49.386 1.00 66.38 87 GLY A O 1
ATOM 707 N N . LEU A 1 88 ? 19.348 3.296 -47.598 1.00 67.44 88 LEU A N 1
ATOM 708 C CA . LEU A 1 88 ? 19.297 4.763 -47.630 1.00 67.44 88 LEU A CA 1
ATOM 709 C C . LEU A 1 88 ? 20.171 5.321 -48.775 1.00 67.44 88 LEU A C 1
ATOM 711 O O . LEU A 1 88 ? 21.375 5.067 -48.798 1.00 67.44 88 LEU A O 1
ATOM 715 N N . PRO A 1 89 ? 19.614 6.117 -49.710 1.00 70.50 89 PRO A N 1
ATOM 716 C CA . PRO A 1 89 ? 20.403 6.766 -50.756 1.00 70.50 89 PRO A CA 1
ATOM 717 C C . PRO A 1 89 ? 21.398 7.772 -50.156 1.00 70.50 89 PRO A C 1
ATOM 719 O O . PRO A 1 89 ? 2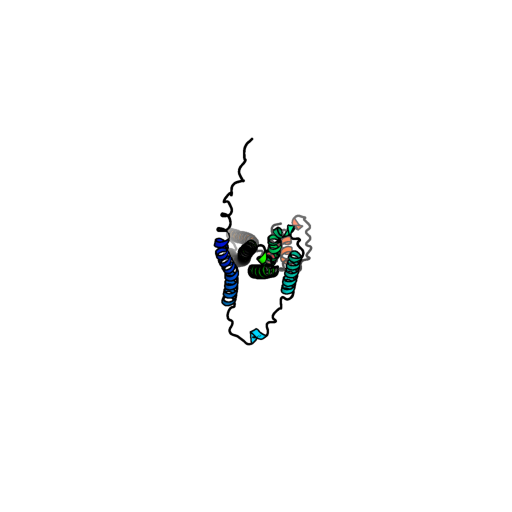1.121 8.388 -49.128 1.00 70.50 89 PRO A O 1
ATOM 722 N N . ASN A 1 90 ? 22.538 7.988 -50.825 1.00 65.50 90 ASN A N 1
ATOM 723 C CA . ASN A 1 90 ? 23.659 8.805 -50.324 1.00 65.50 90 ASN A CA 1
ATOM 724 C C . ASN A 1 90 ? 23.265 10.228 -49.867 1.00 65.50 90 ASN A C 1
ATOM 726 O O . ASN A 1 90 ? 23.861 10.760 -48.930 1.00 65.50 90 ASN A O 1
ATOM 730 N N . GLU A 1 91 ? 22.225 10.814 -50.466 1.00 66.75 91 GLU A N 1
ATOM 731 C CA . GLU A 1 91 ? 21.627 12.11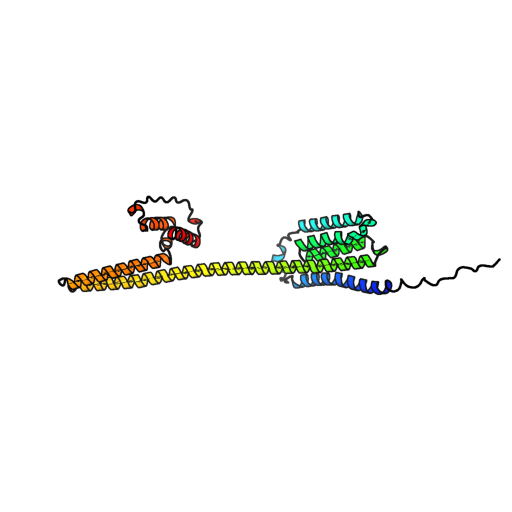1 -50.093 1.00 66.75 91 GLU A CA 1
ATOM 732 C C . GLU A 1 91 ? 21.053 12.122 -48.657 1.00 66.75 91 GLU A C 1
ATOM 734 O O . GLU A 1 91 ? 21.103 13.133 -47.955 1.00 66.75 91 GLU A O 1
ATOM 739 N N . LEU A 1 92 ? 20.538 10.979 -48.192 1.00 64.12 92 LEU A N 1
ATOM 740 C CA . LEU A 1 92 ? 19.882 10.800 -46.893 1.00 64.12 92 LEU A CA 1
ATOM 741 C C . LEU A 1 92 ? 20.811 10.228 -45.807 1.00 64.12 92 LEU A C 1
ATOM 743 O O . LEU A 1 92 ? 20.389 10.052 -44.664 1.00 64.12 92 LEU A O 1
ATOM 747 N N . SER A 1 93 ? 22.090 10.001 -46.119 1.00 63.41 93 SER A N 1
ATOM 748 C CA . SER A 1 93 ? 23.109 9.493 -45.183 1.00 63.41 93 SER A CA 1
ATOM 749 C C . SER A 1 93 ? 23.251 10.333 -43.902 1.00 63.41 93 SER A C 1
ATOM 751 O O . SER A 1 93 ? 23.621 9.810 -42.849 1.00 63.41 93 SER A O 1
ATOM 753 N N . ARG A 1 94 ? 22.869 11.617 -43.943 1.00 66.44 94 ARG A N 1
ATOM 754 C CA . ARG A 1 94 ? 22.840 12.519 -42.776 1.00 66.44 94 ARG A CA 1
ATOM 755 C C . ARG A 1 94 ? 21.806 12.117 -41.712 1.00 66.44 94 ARG A C 1
ATOM 757 O O . ARG A 1 94 ? 21.944 12.531 -40.564 1.00 66.44 94 ARG A O 1
ATOM 764 N N . PHE A 1 95 ? 20.800 11.307 -42.056 1.00 69.19 95 PHE A N 1
ATOM 765 C CA . PHE A 1 95 ? 19.763 10.835 -41.124 1.00 69.19 95 PHE A CA 1
ATOM 766 C C . PHE A 1 95 ? 20.125 9.531 -40.397 1.00 69.19 95 PHE A C 1
ATOM 768 O O . PHE A 1 95 ? 19.472 9.181 -39.414 1.00 69.19 95 PHE A O 1
ATOM 775 N N . THR A 1 96 ? 21.205 8.857 -40.803 1.00 70.25 96 THR A N 1
ATOM 776 C CA . THR A 1 96 ? 21.737 7.636 -40.170 1.00 70.25 96 THR A CA 1
ATOM 777 C C . THR A 1 96 ? 21.783 7.676 -38.629 1.00 70.25 96 THR A C 1
ATOM 779 O O . THR A 1 96 ? 21.325 6.716 -38.005 1.00 70.25 96 THR A O 1
ATOM 782 N N . PRO A 1 97 ? 22.261 8.750 -37.960 1.00 70.19 97 PRO A N 1
ATOM 783 C CA . PRO A 1 97 ? 22.284 8.795 -36.495 1.00 70.19 97 PRO A CA 1
ATOM 784 C C . PRO A 1 97 ? 20.891 8.788 -35.840 1.00 70.19 97 PRO A C 1
ATOM 786 O O . PRO A 1 97 ? 20.752 8.224 -34.756 1.00 70.19 97 PRO A O 1
ATOM 789 N N . PHE A 1 98 ? 19.855 9.342 -36.482 1.00 72.81 98 PHE A N 1
ATOM 790 C CA . PHE A 1 98 ? 18.482 9.294 -35.957 1.00 72.81 98 PHE A CA 1
ATOM 791 C C . PHE A 1 98 ? 17.904 7.879 -36.021 1.00 72.81 98 PHE A C 1
ATOM 793 O O . PHE A 1 98 ? 17.297 7.412 -35.058 1.00 72.81 98 PHE A O 1
ATOM 800 N N . CYS A 1 99 ? 18.149 7.168 -37.122 1.00 73.44 99 CYS A N 1
ATOM 801 C CA . CYS A 1 99 ? 17.712 5.782 -37.290 1.00 73.44 99 CYS A CA 1
ATOM 802 C C . CYS A 1 99 ? 18.351 4.858 -36.246 1.00 73.44 99 CYS A C 1
ATOM 804 O O . CYS A 1 99 ? 17.688 3.977 -35.706 1.00 73.44 99 CYS A O 1
ATOM 806 N N . LEU A 1 100 ? 19.614 5.111 -35.901 1.00 73.38 100 LEU A N 1
ATOM 807 C CA . LEU A 1 100 ? 20.352 4.331 -34.909 1.00 73.38 100 LEU A CA 1
ATOM 808 C C . LEU A 1 100 ? 19.973 4.653 -33.457 1.00 73.38 100 LEU A C 1
ATOM 810 O O . LEU A 1 100 ? 20.225 3.844 -32.565 1.00 73.38 100 LEU A O 1
ATOM 814 N N . ALA A 1 101 ? 19.323 5.787 -33.190 1.00 76.12 101 ALA A N 1
ATOM 815 C CA . ALA A 1 101 ? 18.814 6.091 -31.854 1.00 76.12 101 ALA A CA 1
ATOM 816 C C . ALA A 1 101 ? 17.583 5.239 -31.485 1.00 76.12 101 ALA A C 1
ATOM 818 O O . ALA A 1 101 ? 17.405 4.892 -30.317 1.00 76.12 101 ALA A O 1
ATOM 819 N N . LEU A 1 102 ? 16.757 4.854 -32.466 1.00 81.56 102 LEU A N 1
ATOM 820 C CA . LEU A 1 102 ? 15.521 4.093 -32.239 1.00 81.56 102 LEU A CA 1
ATOM 821 C C . LEU A 1 102 ? 15.756 2.724 -31.560 1.00 81.56 102 LEU A C 1
ATOM 823 O O . LEU A 1 102 ? 15.094 2.461 -30.552 1.00 81.56 102 LEU A O 1
ATOM 827 N N . PRO A 1 103 ? 16.712 1.878 -32.008 1.00 79.81 103 PRO A N 1
ATOM 828 C CA . PRO A 1 103 ? 17.070 0.644 -31.307 1.00 79.81 103 PRO A CA 1
ATOM 829 C C . PRO A 1 103 ? 17.510 0.878 -29.866 1.00 79.81 103 PRO A C 1
ATOM 831 O O . PRO A 1 103 ? 17.101 0.144 -28.969 1.00 79.81 103 PRO A O 1
ATOM 834 N N . ILE A 1 104 ? 18.321 1.916 -29.639 1.00 81.00 104 ILE A N 1
ATOM 835 C CA . ILE A 1 104 ? 18.868 2.236 -28.318 1.00 81.00 104 ILE A CA 1
ATOM 836 C C . ILE A 1 104 ? 17.731 2.596 -27.363 1.00 81.00 104 ILE A C 1
ATOM 838 O O . ILE A 1 104 ? 17.663 2.047 -26.268 1.00 81.00 104 ILE A O 1
ATOM 842 N N . ILE A 1 105 ? 16.805 3.459 -27.789 1.00 82.31 105 ILE A N 1
ATOM 843 C CA . ILE A 1 105 ? 15.657 3.877 -26.973 1.00 82.31 105 ILE A CA 1
ATOM 844 C C . ILE A 1 105 ? 14.735 2.688 -26.683 1.00 82.31 105 ILE A C 1
ATOM 846 O O . ILE A 1 105 ? 14.374 2.465 -25.527 1.00 82.31 105 ILE A O 1
ATOM 850 N N . ALA A 1 106 ? 14.380 1.899 -27.701 1.00 80.69 106 ALA A N 1
ATOM 851 C CA . ALA A 1 106 ? 13.476 0.759 -27.542 1.00 80.69 106 ALA A CA 1
ATOM 852 C C . ALA A 1 106 ? 14.041 -0.297 -26.576 1.00 80.69 106 ALA A C 1
ATOM 854 O O . ALA A 1 106 ? 13.339 -0.806 -25.695 1.00 80.69 106 ALA A O 1
ATOM 855 N N . LEU A 1 107 ? 15.333 -0.599 -26.705 1.00 77.06 107 LEU A N 1
ATOM 856 C CA . LEU A 1 107 ? 16.003 -1.601 -25.881 1.00 77.06 107 LEU A CA 1
ATOM 857 C C . LEU A 1 107 ? 16.299 -1.087 -24.476 1.00 77.06 107 LEU A C 1
ATOM 859 O O . LEU A 1 107 ? 16.162 -1.845 -23.513 1.00 77.06 107 LEU A O 1
ATOM 863 N N . ALA A 1 108 ? 16.608 0.198 -24.331 1.00 79.19 108 ALA A N 1
ATOM 864 C CA . ALA A 1 108 ? 16.723 0.824 -23.025 1.00 79.19 108 ALA A CA 1
ATOM 865 C C . ALA A 1 108 ? 15.379 0.855 -22.282 1.00 79.19 108 ALA A C 1
ATOM 867 O O . ALA A 1 108 ? 15.321 0.562 -21.088 1.00 79.19 108 ALA A O 1
ATOM 868 N N . TRP A 1 109 ? 14.279 1.135 -22.987 1.00 76.06 109 TRP A N 1
ATOM 869 C CA . TRP A 1 109 ? 12.939 1.140 -22.400 1.00 76.06 109 TRP A CA 1
ATOM 870 C C . TRP A 1 109 ? 12.535 -0.224 -21.852 1.00 76.06 109 TRP A C 1
ATOM 872 O O . TRP A 1 109 ? 11.953 -0.307 -20.772 1.00 76.06 109 TRP A O 1
ATOM 882 N N . HIS A 1 110 ? 12.856 -1.301 -22.568 1.00 74.44 110 HIS A N 1
ATOM 883 C CA . HIS A 1 110 ? 12.444 -2.641 -22.166 1.00 74.44 110 HIS A CA 1
ATOM 884 C C . HIS A 1 110 ? 13.426 -3.273 -21.166 1.00 74.44 110 HIS A C 1
ATOM 886 O O . HIS A 1 110 ? 13.016 -3.750 -20.106 1.00 74.44 110 HIS A O 1
ATOM 892 N N . TYR A 1 111 ? 14.732 -3.193 -21.423 1.00 72.50 111 TYR A N 1
ATOM 893 C CA . TYR A 1 111 ? 15.757 -3.921 -20.662 1.00 72.50 111 TYR A CA 1
ATOM 894 C C . TYR A 1 111 ? 16.657 -3.019 -19.804 1.00 72.50 111 TYR A C 1
ATOM 896 O O . TYR A 1 111 ? 17.622 -3.500 -19.214 1.00 72.50 111 TYR A O 1
ATOM 904 N N . GLY A 1 112 ? 16.343 -1.725 -19.693 1.00 77.12 112 GLY A N 1
ATOM 905 C CA . GLY A 1 112 ? 17.125 -0.774 -18.907 1.00 77.12 112 GLY A CA 1
ATOM 906 C C . GLY A 1 112 ? 18.522 -0.558 -19.489 1.00 77.12 112 GLY A C 1
ATOM 907 O O . GLY A 1 112 ? 18.734 -0.589 -20.701 1.00 77.12 112 GLY A O 1
ATOM 908 N N . TRP A 1 113 ? 19.503 -0.364 -18.614 1.00 72.62 113 TRP A N 1
ATOM 909 C CA . TRP A 1 113 ? 20.874 -0.048 -19.015 1.00 72.62 113 TRP A CA 1
ATOM 910 C C . TRP A 1 113 ? 21.559 -1.161 -19.834 1.00 72.62 113 TRP A C 1
ATOM 912 O O . TRP A 1 113 ? 22.313 -0.858 -20.755 1.00 72.62 113 TRP A O 1
ATOM 922 N N . GLN A 1 114 ? 21.250 -2.439 -19.580 1.00 77.75 114 GLN A N 1
ATOM 923 C CA . GLN A 1 114 ? 21.831 -3.570 -20.319 1.00 77.75 114 GLN A CA 1
ATOM 924 C C . GLN A 1 114 ? 21.414 -3.569 -21.796 1.00 77.75 114 GLN A C 1
ATOM 926 O O . GLN A 1 114 ? 22.249 -3.746 -22.680 1.00 77.75 114 GLN A O 1
ATOM 931 N N . GLY A 1 115 ? 20.129 -3.319 -22.071 1.00 79.44 115 GLY A N 1
ATOM 932 C CA . GLY A 1 115 ? 19.620 -3.231 -23.441 1.00 79.44 115 GLY A CA 1
ATOM 933 C C . GLY A 1 115 ? 20.190 -2.036 -24.194 1.00 79.44 115 GLY A C 1
ATOM 934 O O . GLY A 1 115 ? 20.556 -2.172 -25.359 1.00 79.44 115 GLY A O 1
ATOM 935 N N . ALA A 1 116 ? 20.326 -0.892 -23.515 1.00 80.75 116 ALA A N 1
ATOM 936 C CA . ALA A 1 116 ? 20.943 0.300 -24.088 1.00 80.75 116 ALA A CA 1
ATOM 937 C C . ALA A 1 116 ? 22.387 0.029 -24.543 1.00 80.75 116 ALA A C 1
ATOM 939 O O . ALA A 1 116 ? 22.774 0.437 -25.634 1.00 80.75 116 ALA A O 1
ATOM 940 N N . LEU A 1 117 ? 23.163 -0.700 -23.734 1.00 78.56 117 LEU A N 1
ATOM 941 C CA . LEU A 1 117 ? 24.558 -1.023 -24.039 1.00 78.56 117 LEU A CA 1
ATOM 942 C C . LEU A 1 117 ? 24.720 -2.070 -25.140 1.00 78.56 117 LEU A C 1
ATOM 944 O O . LEU A 1 117 ? 25.594 -1.939 -25.993 1.00 78.56 117 LEU A O 1
ATOM 948 N N . ILE A 1 118 ? 23.863 -3.090 -25.172 1.00 79.75 118 ILE A N 1
ATOM 949 C CA . ILE A 1 118 ? 23.863 -4.057 -26.277 1.00 79.75 118 ILE A CA 1
ATOM 950 C C . ILE A 1 118 ? 23.491 -3.352 -27.589 1.00 79.75 118 ILE A C 1
ATOM 952 O O . ILE A 1 118 ? 24.140 -3.571 -28.610 1.00 79.75 118 ILE A O 1
ATOM 956 N N . ALA A 1 119 ? 22.499 -2.458 -27.559 1.00 82.25 119 ALA A N 1
ATOM 957 C CA . ALA A 1 119 ? 22.083 -1.691 -28.729 1.00 82.25 119 ALA A CA 1
ATOM 958 C C . ALA A 1 119 ? 23.199 -0.782 -29.265 1.00 82.25 119 ALA A C 1
ATOM 960 O O . ALA A 1 119 ? 23.429 -0.741 -30.474 1.00 82.25 119 ALA A O 1
ATOM 961 N N . THR A 1 120 ? 23.920 -0.077 -28.385 1.00 83.69 120 THR A N 1
ATOM 962 C CA . THR A 1 120 ? 25.043 0.779 -28.801 1.00 83.69 120 THR A CA 1
ATOM 963 C C . THR A 1 120 ? 26.200 -0.032 -29.374 1.00 83.69 120 THR A C 1
ATOM 965 O O . THR A 1 120 ? 26.780 0.383 -30.375 1.00 83.69 120 THR A O 1
ATOM 968 N N . LEU A 1 121 ? 26.497 -1.208 -28.812 1.00 82.25 121 LEU A N 1
ATOM 969 C CA . LEU A 1 121 ? 27.502 -2.129 -29.352 1.00 82.25 121 LEU A CA 1
ATOM 970 C C . LEU A 1 121 ? 27.133 -2.641 -30.745 1.00 82.25 121 LEU A C 1
ATOM 972 O O . LEU A 1 121 ? 27.955 -2.599 -31.659 1.00 82.25 121 LEU A O 1
ATOM 976 N N . MET A 1 122 ? 25.894 -3.101 -30.923 1.00 81.88 122 MET A N 1
ATOM 977 C CA . MET A 1 122 ? 25.418 -3.592 -32.217 1.00 81.88 122 MET A CA 1
ATOM 978 C C . MET A 1 122 ? 25.438 -2.489 -33.278 1.00 81.88 122 MET A C 1
ATOM 980 O O . MET A 1 122 ? 25.915 -2.716 -34.390 1.00 81.88 122 MET A O 1
ATOM 984 N N . ASN A 1 123 ? 24.997 -1.280 -32.926 1.00 80.38 123 ASN A N 1
ATOM 985 C CA . ASN A 1 123 ? 25.051 -0.132 -33.827 1.00 80.38 123 ASN A CA 1
ATOM 986 C C . ASN A 1 123 ? 26.486 0.258 -34.189 1.00 80.38 123 ASN A C 1
ATOM 988 O O . ASN A 1 123 ? 26.744 0.591 -35.344 1.00 80.38 123 ASN A O 1
ATOM 992 N N . ALA A 1 124 ? 27.427 0.165 -33.243 1.00 80.69 124 ALA A N 1
ATOM 993 C CA . ALA A 1 124 ? 28.837 0.408 -33.519 1.00 80.69 124 ALA A CA 1
ATOM 994 C C . ALA A 1 124 ? 29.393 -0.591 -34.545 1.00 80.69 124 ALA A C 1
ATOM 996 O O . ALA A 1 124 ? 30.066 -0.187 -35.491 1.00 80.69 124 ALA A O 1
ATOM 997 N N . ILE A 1 125 ? 29.055 -1.878 -34.411 1.00 81.19 125 ILE A N 1
ATOM 998 C CA . ILE A 1 125 ? 29.443 -2.916 -35.378 1.00 81.19 125 ILE A CA 1
ATOM 999 C C . ILE A 1 125 ? 28.823 -2.634 -36.752 1.00 81.19 125 ILE A C 1
ATOM 1001 O O . ILE A 1 125 ? 29.528 -2.705 -37.756 1.00 81.19 125 ILE A O 1
ATOM 1005 N N . ALA A 1 126 ? 27.537 -2.273 -36.808 1.00 77.94 126 ALA A N 1
ATOM 1006 C CA . ALA A 1 126 ? 26.849 -1.961 -38.062 1.00 77.94 126 ALA A CA 1
ATOM 1007 C C . ALA A 1 126 ? 27.479 -0.760 -38.794 1.00 77.94 126 ALA A C 1
ATOM 1009 O O . ALA A 1 126 ? 27.716 -0.832 -39.997 1.00 77.94 126 ALA A O 1
ATOM 1010 N N . LEU A 1 127 ? 27.823 0.304 -38.060 1.00 76.06 127 LEU A N 1
ATOM 1011 C CA . LEU A 1 127 ? 28.515 1.492 -38.582 1.00 76.06 127 LEU A CA 1
ATOM 1012 C C . LEU A 1 127 ? 29.938 1.194 -39.082 1.00 76.06 127 LEU A C 1
ATOM 1014 O O . LEU A 1 127 ? 30.407 1.802 -40.042 1.00 76.06 127 LEU A O 1
ATOM 1018 N N . ILE A 1 128 ? 30.647 0.265 -38.438 1.00 75.69 128 ILE A N 1
ATOM 1019 C CA . ILE A 1 128 ? 31.967 -0.183 -38.905 1.00 75.69 128 ILE A CA 1
ATOM 1020 C C . ILE A 1 128 ? 31.813 -1.047 -40.168 1.00 75.69 128 ILE A C 1
ATOM 1022 O O . ILE A 1 128 ? 32.585 -0.900 -41.118 1.00 75.69 128 ILE A O 1
ATOM 1026 N N . ALA A 1 129 ? 30.794 -1.911 -40.208 1.00 75.69 129 ALA A N 1
ATOM 1027 C CA . ALA A 1 129 ? 30.506 -2.796 -41.334 1.00 75.69 129 ALA A CA 1
ATOM 1028 C C . ALA A 1 129 ? 30.019 -2.050 -42.588 1.00 75.69 129 ALA A C 1
ATOM 1030 O O . ALA A 1 129 ? 30.305 -2.498 -43.697 1.00 75.69 129 ALA A O 1
ATOM 1031 N N . SER A 1 130 ? 29.352 -0.898 -42.443 1.00 72.00 130 SER A N 1
ATOM 1032 C CA . SER A 1 130 ? 28.892 -0.073 -43.572 1.00 72.00 130 SER A CA 1
ATOM 1033 C C . SER A 1 130 ? 30.017 0.628 -44.347 1.00 72.00 130 SER A C 1
ATOM 1035 O O . SER A 1 130 ? 29.729 1.375 -45.274 1.00 72.00 130 SER A O 1
ATOM 1037 N N . GLN A 1 131 ? 31.291 0.423 -43.978 1.00 69.25 131 GLN A N 1
ATOM 1038 C CA . GLN A 1 131 ? 32.490 0.976 -44.639 1.00 69.25 131 GLN A CA 1
ATOM 1039 C C . GLN A 1 131 ? 32.536 2.510 -44.762 1.00 69.25 131 GLN A C 1
ATOM 1041 O O . GLN A 1 131 ? 33.450 3.058 -45.379 1.00 69.25 131 GLN A O 1
ATOM 1046 N N . THR A 1 132 ? 31.642 3.219 -44.071 1.00 67.38 132 THR A N 1
ATOM 1047 C CA . THR A 1 132 ? 31.550 4.688 -44.011 1.00 67.38 132 THR A CA 1
ATOM 1048 C C . THR A 1 132 ? 32.831 5.361 -43.501 1.00 67.38 132 THR A C 1
ATOM 1050 O O . THR A 1 132 ? 32.999 6.570 -43.650 1.00 67.38 132 THR A O 1
ATOM 1053 N N . TRP A 1 133 ? 33.767 4.592 -42.924 1.00 65.00 133 TRP A N 1
ATOM 1054 C CA . TRP A 1 133 ? 35.076 5.087 -42.494 1.00 65.00 133 TRP A CA 1
ATOM 1055 C C . TRP A 1 133 ? 35.952 5.578 -43.654 1.00 65.00 133 TRP A C 1
ATOM 1057 O O . TRP A 1 133 ? 36.810 6.431 -43.419 1.00 65.00 133 TRP A O 1
ATOM 1067 N N . HIS A 1 134 ? 35.782 5.029 -44.866 1.00 63.94 134 HIS A N 1
ATOM 1068 C CA . HIS A 1 134 ? 36.658 5.344 -46.000 1.00 63.94 134 HIS A CA 1
ATOM 1069 C C . HIS A 1 134 ? 36.480 6.787 -46.473 1.00 63.94 134 HIS A C 1
ATOM 1071 O O . HIS A 1 134 ? 37.473 7.476 -46.707 1.00 63.94 134 HIS A O 1
ATOM 1077 N N . ASP A 1 135 ? 35.236 7.263 -46.538 1.00 67.06 135 ASP A N 1
ATOM 1078 C CA . ASP A 1 135 ? 34.933 8.599 -47.049 1.00 67.06 135 ASP A CA 1
ATOM 1079 C C . ASP A 1 135 ? 34.999 9.666 -45.944 1.00 67.06 135 ASP A C 1
ATOM 1081 O O . ASP A 1 135 ? 35.571 10.747 -46.139 1.00 67.06 135 ASP A O 1
ATOM 1085 N N . HIS A 1 136 ? 34.464 9.372 -44.751 1.00 72.56 136 HIS A N 1
ATOM 1086 C CA . HIS A 1 136 ? 34.288 10.358 -43.676 1.00 72.56 136 HIS A CA 1
ATOM 1087 C C . HIS A 1 136 ? 34.600 9.785 -42.273 1.00 72.56 136 HIS A C 1
ATOM 1089 O O . HIS A 1 136 ? 33.698 9.541 -41.469 1.00 72.56 136 HIS A O 1
ATOM 1095 N N . PRO A 1 137 ? 35.889 9.628 -41.900 1.00 73.44 137 PRO A N 1
ATOM 1096 C CA . PRO A 1 137 ? 36.275 9.007 -40.627 1.00 73.44 137 PRO A CA 1
ATOM 1097 C C . PRO A 1 137 ? 35.903 9.840 -39.388 1.00 73.44 137 PRO A C 1
ATOM 1099 O O . PRO A 1 137 ? 35.686 9.286 -38.316 1.00 73.44 137 PRO A O 1
ATOM 1102 N N . VAL A 1 138 ? 35.819 11.171 -39.508 1.00 77.00 138 VAL A N 1
ATOM 1103 C CA . VAL A 1 138 ? 35.459 12.053 -38.379 1.00 77.00 138 VAL A CA 1
ATOM 1104 C C . VAL A 1 138 ? 33.973 11.934 -38.028 1.00 77.00 138 VAL A C 1
ATOM 1106 O O . VAL A 1 138 ? 33.635 11.891 -36.847 1.00 77.00 138 VAL A O 1
ATOM 1109 N N . ASP A 1 139 ? 33.101 11.822 -39.030 1.00 76.25 139 ASP A N 1
ATOM 1110 C CA . ASP A 1 139 ? 31.651 11.726 -38.823 1.00 76.25 139 ASP A CA 1
ATOM 1111 C C . ASP A 1 139 ? 31.272 10.377 -38.195 1.00 76.25 139 ASP A C 1
ATOM 1113 O O . ASP A 1 139 ? 30.421 10.319 -37.305 1.00 76.25 139 ASP A O 1
ATOM 1117 N N . LEU A 1 140 ? 31.992 9.308 -38.561 1.00 77.50 140 LEU A N 1
ATOM 1118 C CA . LEU A 1 140 ? 31.895 8.003 -37.907 1.00 77.50 140 LEU A CA 1
ATOM 1119 C C . LEU A 1 140 ? 32.225 8.103 -36.409 1.00 77.50 140 LEU A C 1
ATOM 1121 O O . LEU A 1 140 ? 31.427 7.674 -35.577 1.00 77.50 140 LEU A O 1
ATOM 1125 N N . LEU A 1 141 ? 33.356 8.719 -36.048 1.00 77.94 141 LEU A N 1
ATOM 1126 C CA . LEU A 1 141 ? 33.768 8.866 -34.645 1.00 77.94 141 LEU A CA 1
ATOM 1127 C C . LEU A 1 141 ? 32.769 9.702 -33.832 1.00 77.94 141 LEU A C 1
ATOM 1129 O O . LEU A 1 141 ? 32.422 9.328 -32.712 1.00 77.94 141 LEU A O 1
ATOM 1133 N N . LEU A 1 142 ? 32.259 10.799 -34.400 1.00 80.88 142 LEU A N 1
ATOM 1134 C CA . LEU A 1 142 ? 31.238 11.626 -33.752 1.00 80.88 142 LEU A CA 1
ATOM 1135 C C . LEU A 1 142 ? 29.922 10.863 -33.546 1.00 80.88 142 LEU A C 1
ATOM 1137 O O . LEU A 1 142 ? 29.318 10.979 -32.480 1.00 80.88 142 LEU A O 1
ATOM 1141 N N . SER A 1 143 ? 29.501 10.049 -34.521 1.00 80.62 143 SER A N 1
ATOM 1142 C CA . SER A 1 143 ? 28.287 9.231 -34.403 1.00 80.62 143 SER A CA 1
ATOM 1143 C C . SER A 1 143 ? 28.406 8.151 -33.320 1.00 80.62 143 SER A C 1
ATOM 1145 O O . SER A 1 143 ? 27.477 7.983 -32.528 1.00 80.62 143 SER A O 1
ATOM 1147 N N . LEU A 1 144 ? 29.569 7.496 -33.212 1.00 81.75 144 LEU A N 1
ATOM 1148 C CA . LEU A 1 144 ? 29.855 6.507 -32.170 1.00 81.75 144 LEU A CA 1
ATOM 1149 C C . LEU A 1 144 ? 29.868 7.149 -30.777 1.00 81.75 144 LEU A C 1
ATOM 1151 O O . LEU A 1 144 ? 29.237 6.624 -29.862 1.00 81.75 144 LEU A O 1
ATOM 1155 N N . LEU A 1 145 ? 30.514 8.314 -30.619 1.00 82.38 145 LEU A N 1
ATOM 1156 C CA . LEU A 1 145 ? 30.484 9.060 -29.353 1.00 82.38 145 LEU A CA 1
ATOM 1157 C C . LEU A 1 145 ? 29.068 9.439 -28.949 1.00 82.38 145 LEU A C 1
ATOM 1159 O O . LEU A 1 145 ? 28.680 9.211 -27.803 1.00 82.38 145 LEU A O 1
ATOM 1163 N N . ALA A 1 146 ? 28.307 10.016 -29.881 1.00 84.12 146 ALA A N 1
ATOM 1164 C CA . ALA A 1 146 ? 26.943 10.443 -29.619 1.00 84.12 146 ALA A CA 1
ATOM 1165 C C . ALA A 1 146 ? 26.083 9.257 -29.165 1.00 84.12 146 ALA A C 1
ATOM 1167 O O . ALA A 1 146 ? 25.425 9.340 -28.133 1.00 84.12 146 ALA A O 1
ATOM 1168 N N . GLN A 1 147 ? 26.154 8.122 -29.863 1.00 82.25 147 GLN A N 1
ATOM 1169 C CA . GLN A 1 147 ? 25.368 6.932 -29.530 1.00 82.25 147 GLN A CA 1
ATOM 1170 C C . GLN A 1 147 ? 25.769 6.302 -28.202 1.00 82.25 147 GLN A C 1
ATOM 1172 O O . GLN A 1 147 ? 24.893 5.958 -27.409 1.00 82.25 147 GLN A O 1
ATOM 1177 N N . SER A 1 148 ? 27.068 6.174 -27.928 1.00 83.31 148 SER A N 1
ATOM 1178 C CA . SER A 1 148 ? 27.550 5.657 -26.646 1.00 83.31 148 SER A CA 1
ATOM 1179 C C . SER A 1 148 ? 27.126 6.553 -25.483 1.00 83.31 148 SER A C 1
ATOM 1181 O O . SER A 1 148 ? 26.655 6.042 -24.466 1.00 83.31 148 SER A O 1
ATOM 1183 N N . LEU A 1 149 ? 27.205 7.879 -25.644 1.00 84.94 149 LEU A N 1
ATOM 1184 C CA . LEU A 1 149 ? 26.752 8.830 -24.629 1.00 84.94 149 LEU A CA 1
ATOM 1185 C C . LEU A 1 149 ? 25.233 8.750 -24.420 1.00 84.94 149 LEU A C 1
ATOM 1187 O O . LEU A 1 149 ? 24.775 8.661 -23.281 1.00 84.94 149 LEU A O 1
ATOM 1191 N N . THR A 1 150 ? 24.448 8.735 -25.502 1.00 85.31 150 THR A N 1
ATOM 1192 C CA . THR A 1 150 ? 22.984 8.624 -25.433 1.00 85.31 150 THR A CA 1
ATOM 1193 C C . THR A 1 150 ? 22.554 7.313 -24.784 1.00 85.31 150 THR A C 1
ATOM 1195 O O . THR A 1 150 ? 21.710 7.334 -23.892 1.00 85.31 150 THR A O 1
ATOM 1198 N N . GLY A 1 151 ? 23.147 6.180 -25.171 1.00 81.62 151 GLY A N 1
ATOM 1199 C CA . GLY A 1 151 ? 22.833 4.882 -24.574 1.00 81.62 151 GLY A CA 1
ATOM 1200 C C . GLY A 1 151 ? 23.171 4.820 -23.086 1.00 81.62 151 GLY A C 1
ATOM 1201 O O . GLY A 1 151 ? 22.365 4.321 -22.302 1.00 81.62 151 GLY A O 1
ATOM 1202 N N . LEU A 1 152 ? 24.310 5.387 -22.674 1.00 81.50 152 LEU A N 1
ATOM 1203 C CA . LEU A 1 152 ? 24.705 5.435 -21.265 1.00 81.50 152 LEU A CA 1
ATOM 1204 C C . LEU A 1 152 ? 23.753 6.305 -20.433 1.00 81.50 152 LEU A C 1
ATOM 1206 O O . LEU A 1 152 ? 23.248 5.847 -19.409 1.00 81.50 152 LEU A O 1
ATOM 1210 N N . LEU A 1 153 ? 23.481 7.537 -20.876 1.00 84.56 153 LEU A N 1
ATOM 1211 C CA . LEU A 1 153 ? 22.613 8.474 -20.155 1.00 84.56 153 LEU A CA 1
ATOM 1212 C C . LEU A 1 153 ? 21.177 7.958 -20.059 1.00 84.56 153 LEU A C 1
ATOM 1214 O O . LEU A 1 153 ? 20.568 8.006 -18.992 1.00 84.56 153 LEU A O 1
ATOM 1218 N N . LEU A 1 154 ? 20.643 7.434 -21.162 1.00 84.44 154 LEU A N 1
ATOM 1219 C CA . LEU A 1 154 ? 19.270 6.947 -21.225 1.00 84.44 154 LEU A CA 1
ATOM 1220 C C . LEU A 1 154 ? 19.118 5.635 -20.442 1.00 84.44 154 LEU A C 1
ATOM 1222 O O . LEU A 1 154 ? 18.162 5.478 -19.684 1.00 84.44 154 LEU A O 1
ATOM 1226 N N . GLY A 1 155 ? 20.103 4.737 -20.534 1.00 78.12 155 GLY A N 1
ATOM 1227 C CA . GLY A 1 155 ? 20.168 3.524 -19.722 1.00 78.12 155 GLY A CA 1
ATOM 1228 C C . GLY A 1 155 ? 20.226 3.816 -18.220 1.00 78.12 155 GLY A C 1
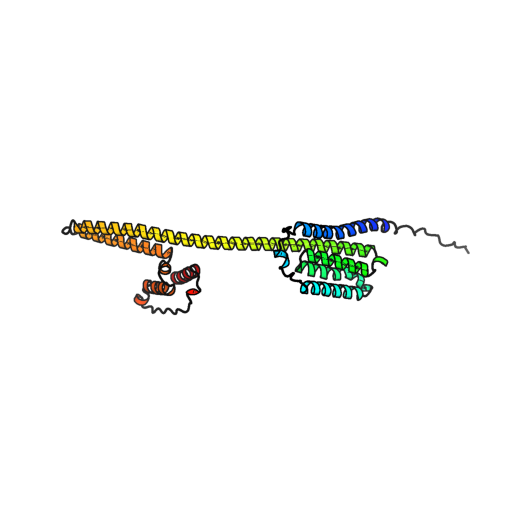ATOM 1229 O O . GLY A 1 155 ? 19.431 3.261 -17.459 1.00 78.12 155 GLY A O 1
ATOM 1230 N N . ALA A 1 156 ? 21.118 4.717 -17.795 1.00 79.38 156 ALA A N 1
ATOM 1231 C CA . ALA A 1 156 ? 21.254 5.124 -16.395 1.00 79.38 156 ALA A CA 1
ATOM 1232 C C . ALA A 1 156 ? 20.006 5.862 -15.879 1.00 79.38 156 ALA A C 1
ATOM 1234 O O . ALA A 1 156 ? 19.543 5.591 -14.771 1.00 79.38 156 ALA A O 1
ATOM 1235 N N . GLY A 1 157 ? 19.421 6.747 -16.692 1.00 81.50 157 GLY A N 1
ATOM 1236 C CA . GLY A 1 157 ? 18.201 7.478 -16.348 1.00 81.50 157 GLY A CA 1
ATOM 1237 C C . GLY A 1 157 ? 17.003 6.553 -16.130 1.00 81.50 157 GLY A C 1
ATOM 1238 O O . GLY A 1 157 ? 16.321 6.657 -15.111 1.00 81.50 157 GLY A O 1
ATOM 1239 N N . ILE A 1 158 ? 16.779 5.596 -17.038 1.00 78.62 158 ILE A N 1
ATOM 1240 C CA . ILE A 1 158 ? 15.695 4.609 -16.902 1.00 78.62 158 ILE A CA 1
ATOM 1241 C C . ILE A 1 158 ? 15.927 3.703 -15.692 1.00 78.62 158 ILE A C 1
ATOM 1243 O O . ILE A 1 158 ? 14.979 3.412 -14.962 1.00 78.62 158 ILE A O 1
ATOM 1247 N N . GLN A 1 159 ? 17.168 3.274 -15.451 1.00 77.75 159 GLN A N 1
ATOM 1248 C CA . GLN A 1 159 ? 17.504 2.465 -14.281 1.00 77.75 159 GLN A CA 1
ATOM 1249 C C . GLN A 1 159 ? 17.180 3.213 -12.983 1.00 77.75 159 GLN A C 1
ATOM 1251 O O . GLN A 1 159 ? 16.472 2.681 -12.127 1.00 77.75 159 GLN A O 1
ATOM 1256 N N . ARG A 1 160 ? 17.605 4.477 -12.876 1.00 81.38 160 ARG A N 1
ATOM 1257 C CA . ARG A 1 160 ? 17.332 5.306 -11.699 1.00 81.38 160 ARG A CA 1
ATOM 1258 C C . ARG A 1 160 ? 15.838 5.536 -11.488 1.00 81.38 160 ARG A C 1
ATOM 1260 O O . ARG A 1 160 ? 15.365 5.482 -10.356 1.00 81.38 160 ARG A O 1
ATOM 1267 N N . LEU A 1 161 ? 15.088 5.756 -12.569 1.00 83.31 161 LEU A N 1
ATOM 1268 C CA . LEU A 1 161 ? 13.636 5.910 -12.507 1.00 83.31 161 LEU A CA 1
ATOM 1269 C C . LEU A 1 161 ? 12.950 4.633 -12.003 1.00 83.31 161 LEU A C 1
ATOM 1271 O O . LEU A 1 161 ? 12.047 4.710 -11.173 1.00 83.31 161 LEU A O 1
ATOM 1275 N N . ARG A 1 162 ? 13.385 3.459 -12.474 1.00 80.50 162 ARG A N 1
ATOM 1276 C CA . ARG A 1 162 ? 12.850 2.166 -12.022 1.00 80.50 162 ARG A CA 1
ATOM 1277 C C . ARG A 1 162 ? 13.144 1.915 -10.546 1.00 80.50 162 ARG A C 1
ATOM 1279 O O . ARG A 1 162 ? 12.240 1.495 -9.833 1.00 80.50 162 ARG A O 1
ATOM 1286 N N . GLU A 1 163 ? 14.362 2.205 -10.092 1.00 80.19 163 GLU A N 1
ATOM 1287 C CA . GLU A 1 163 ? 14.750 2.082 -8.680 1.00 80.19 163 GLU A CA 1
ATOM 1288 C C . GLU A 1 163 ? 13.895 2.976 -7.775 1.00 80.19 163 GLU A C 1
ATOM 1290 O O . GLU A 1 163 ? 13.360 2.495 -6.779 1.00 80.19 163 GLU A O 1
ATOM 1295 N N . LEU A 1 164 ? 13.705 4.246 -8.151 1.00 86.88 164 LEU A N 1
ATOM 1296 C CA . LEU A 1 164 ? 12.861 5.185 -7.401 1.00 86.88 164 LEU A CA 1
ATOM 1297 C C . LEU A 1 164 ? 11.390 4.755 -7.377 1.00 86.88 164 LEU A C 1
ATOM 1299 O O . LEU A 1 164 ? 10.720 4.867 -6.353 1.00 86.88 164 LEU A O 1
ATOM 1303 N N . ASN A 1 165 ? 10.873 4.245 -8.496 1.00 87.00 165 ASN A N 1
ATOM 1304 C CA . ASN A 1 165 ? 9.494 3.767 -8.554 1.00 87.00 165 ASN A CA 1
ATOM 1305 C C . ASN A 1 165 ? 9.309 2.514 -7.678 1.00 87.00 165 ASN A C 1
ATOM 1307 O O . ASN A 1 165 ? 8.348 2.421 -6.921 1.00 87.00 165 ASN A O 1
ATOM 1311 N N . GLN A 1 166 ? 10.269 1.585 -7.698 1.00 84.94 166 GLN A N 1
ATOM 1312 C CA . GLN A 1 166 ? 10.256 0.410 -6.822 1.00 84.94 166 GLN A CA 1
ATOM 1313 C C . GLN A 1 166 ? 10.368 0.782 -5.340 1.00 84.94 166 GLN A C 1
ATOM 1315 O O . GLN A 1 166 ? 9.655 0.207 -4.517 1.00 84.94 166 GLN A O 1
ATOM 1320 N N . SER A 1 167 ? 11.230 1.738 -4.974 1.00 89.38 167 SER A N 1
ATOM 1321 C CA . SER A 1 167 ? 11.325 2.193 -3.583 1.00 89.38 167 SER A CA 1
ATOM 1322 C C . SER A 1 167 ? 10.018 2.832 -3.123 1.00 89.38 167 SER A C 1
ATOM 1324 O O . SER A 1 167 ? 9.533 2.493 -2.047 1.00 89.38 167 SER A O 1
ATOM 1326 N N . LEU A 1 168 ? 9.401 3.665 -3.965 1.00 93.81 168 LEU A N 1
ATOM 1327 C CA . LEU A 1 168 ? 8.118 4.300 -3.670 1.00 93.81 168 LEU A CA 1
ATOM 1328 C C . LEU A 1 168 ? 6.989 3.269 -3.525 1.00 93.81 168 LEU A C 1
ATOM 1330 O O . LEU A 1 168 ? 6.218 3.333 -2.573 1.00 93.81 168 LEU A O 1
ATOM 1334 N N . GLN A 1 169 ? 6.925 2.265 -4.403 1.00 90.56 169 GLN A N 1
ATOM 1335 C CA . GLN A 1 169 ? 5.972 1.156 -4.272 1.00 90.56 169 GLN A CA 1
ATOM 1336 C C . GLN A 1 169 ? 6.172 0.371 -2.968 1.00 90.56 169 GLN A C 1
ATOM 1338 O O . GLN A 1 169 ? 5.198 0.033 -2.295 1.00 90.56 169 GLN A O 1
ATOM 1343 N N . ASN A 1 170 ? 7.423 0.114 -2.581 1.00 90.69 170 ASN A N 1
ATOM 1344 C CA . ASN A 1 170 ? 7.736 -0.564 -1.325 1.00 90.69 170 ASN A CA 1
ATOM 1345 C C . ASN A 1 170 ? 7.346 0.275 -0.100 1.00 90.69 170 ASN A C 1
ATOM 1347 O O . ASN A 1 170 ? 6.832 -0.276 0.873 1.00 90.69 170 ASN A O 1
ATOM 1351 N N . GLU A 1 171 ? 7.572 1.589 -0.130 1.00 93.69 171 GLU A N 1
ATOM 1352 C CA . GLU A 1 171 ? 7.152 2.506 0.934 1.00 93.69 171 GLU A CA 1
ATOM 1353 C C . GLU A 1 171 ? 5.630 2.587 1.047 1.00 93.69 171 GLU A C 1
ATOM 1355 O O . GLU A 1 171 ? 5.099 2.458 2.149 1.00 93.69 171 GLU A O 1
ATOM 1360 N N . LEU A 1 172 ? 4.914 2.697 -0.076 1.00 95.25 172 LEU A N 1
ATOM 1361 C CA . LEU A 1 172 ? 3.450 2.656 -0.092 1.00 95.25 172 LEU A CA 1
ATOM 1362 C C . LEU A 1 172 ? 2.919 1.340 0.482 1.00 95.25 172 LEU A C 1
ATOM 1364 O O . LEU A 1 172 ? 2.041 1.356 1.342 1.00 95.25 172 LEU A O 1
ATOM 1368 N N . ALA A 1 173 ? 3.486 0.200 0.078 1.00 91.94 173 ALA A N 1
ATOM 1369 C CA . ALA A 1 173 ? 3.097 -1.103 0.613 1.00 91.94 173 ALA A CA 1
ATOM 1370 C C . ALA A 1 173 ? 3.370 -1.220 2.124 1.00 91.94 173 ALA A C 1
ATOM 1372 O O . ALA A 1 173 ? 2.576 -1.812 2.856 1.00 91.94 173 ALA A O 1
ATOM 1373 N N . ARG A 1 174 ? 4.477 -0.646 2.616 1.00 93.94 174 ARG A N 1
ATOM 1374 C CA . ARG A 1 174 ? 4.768 -0.572 4.058 1.00 93.94 174 ARG A CA 1
ATOM 1375 C C . ARG A 1 174 ? 3.759 0.309 4.788 1.00 93.94 174 ARG A C 1
ATOM 1377 O O . ARG A 1 174 ? 3.243 -0.123 5.812 1.00 93.94 174 ARG A O 1
ATOM 1384 N N . ASN A 1 175 ? 3.450 1.488 4.254 1.00 94.19 175 ASN A N 1
ATOM 1385 C CA . ASN A 1 175 ? 2.471 2.402 4.840 1.00 94.19 175 ASN A CA 1
ATOM 1386 C C . ASN A 1 175 ? 1.077 1.773 4.905 1.00 94.19 175 ASN A C 1
ATOM 1388 O O . ASN A 1 175 ? 0.442 1.844 5.952 1.00 94.19 175 ASN A O 1
ATOM 1392 N N . HIS A 1 176 ? 0.636 1.092 3.844 1.00 90.19 176 HIS A N 1
ATOM 1393 C CA . HIS A 1 176 ? -0.631 0.356 3.854 1.00 90.19 176 HIS A CA 1
ATOM 1394 C C . HIS A 1 176 ? -0.669 -0.710 4.953 1.00 90.19 176 HIS A C 1
ATOM 1396 O O . HIS A 1 176 ? -1.599 -0.720 5.752 1.00 90.19 176 HIS A O 1
ATOM 1402 N N . ARG A 1 177 ? 0.380 -1.534 5.077 1.00 92.31 177 ARG A N 1
ATOM 1403 C CA . ARG A 1 177 ? 0.466 -2.546 6.146 1.00 92.31 177 ARG A CA 1
ATOM 1404 C C . ARG A 1 177 ? 0.476 -1.938 7.549 1.00 92.31 177 ARG A C 1
ATOM 1406 O O . ARG A 1 177 ? -0.046 -2.540 8.480 1.00 92.31 177 ARG A O 1
ATOM 1413 N N . LEU A 1 178 ? 1.112 -0.780 7.729 1.00 95.00 178 LEU A N 1
ATOM 1414 C CA . LEU A 1 178 ? 1.101 -0.072 9.011 1.00 95.00 178 LEU A CA 1
ATOM 1415 C C . LEU A 1 178 ? -0.291 0.479 9.328 1.00 95.00 178 LEU A C 1
ATOM 1417 O O . LEU A 1 178 ? -0.733 0.347 10.464 1.00 95.00 178 LEU A O 1
ATOM 1421 N N . ALA A 1 179 ? -0.988 1.042 8.340 1.00 88.62 179 ALA A N 1
ATOM 1422 C CA . ALA A 1 179 ? -2.357 1.521 8.503 1.00 88.62 179 ALA A CA 1
ATOM 1423 C C . ALA A 1 179 ? -3.324 0.381 8.863 1.00 88.62 179 ALA A C 1
ATOM 1425 O O . ALA A 1 179 ? -4.109 0.529 9.793 1.00 88.62 179 ALA A O 1
ATOM 1426 N N . GLU A 1 180 ? -3.217 -0.772 8.195 1.00 88.50 180 GLU A N 1
ATOM 1427 C CA . GLU A 1 180 ? -3.998 -1.975 8.524 1.00 88.50 180 GLU A CA 1
ATOM 1428 C C . GLU A 1 180 ? -3.758 -2.422 9.972 1.00 88.50 180 GLU A C 1
ATOM 1430 O O . GLU A 1 180 ? -4.706 -2.567 10.738 1.00 88.50 180 GLU A O 1
ATOM 1435 N N . ARG A 1 181 ? -2.492 -2.536 10.392 1.00 89.75 181 ARG A N 1
ATOM 1436 C CA . ARG A 1 181 ? -2.147 -2.908 11.776 1.00 89.75 181 ARG A CA 1
ATOM 1437 C C . ARG A 1 181 ? -2.632 -1.897 12.808 1.00 89.75 181 ARG A C 1
ATOM 1439 O O . ARG A 1 181 ? -3.008 -2.290 13.910 1.00 89.75 181 ARG A O 1
ATOM 1446 N N . LEU A 1 182 ? -2.586 -0.604 12.487 1.00 93.31 182 LEU A N 1
ATOM 1447 C CA . LEU A 1 182 ? -3.105 0.442 13.368 1.00 93.31 182 LEU A CA 1
ATOM 1448 C C . LEU A 1 182 ? -4.615 0.298 13.548 1.00 93.31 182 LEU A C 1
ATOM 1450 O O . LEU A 1 182 ? -5.074 0.352 14.683 1.00 93.31 182 LEU A O 1
ATOM 1454 N N . LEU A 1 183 ? -5.358 0.049 12.467 1.00 84.00 183 LEU A N 1
ATOM 1455 C CA . LEU A 1 183 ? -6.800 -0.196 12.528 1.00 84.00 183 LEU A CA 1
ATOM 1456 C C . LEU A 1 183 ? -7.130 -1.454 13.340 1.00 84.00 183 LEU A C 1
ATOM 1458 O O . LEU A 1 183 ? -7.996 -1.408 14.208 1.00 84.00 183 LEU A O 1
ATOM 1462 N N . GLU A 1 184 ? -6.414 -2.557 13.110 1.00 81.81 184 GLU A N 1
ATOM 1463 C CA . GLU A 1 184 ? -6.574 -3.793 13.889 1.00 81.81 184 GLU A CA 1
ATOM 1464 C C . GLU A 1 184 ? -6.298 -3.562 15.381 1.00 81.81 184 GLU A C 1
ATOM 1466 O O . GLU A 1 184 ? -7.054 -4.015 16.241 1.00 81.81 184 GLU A O 1
ATOM 1471 N N . THR A 1 185 ? -5.237 -2.814 15.695 1.00 87.94 185 THR A N 1
ATOM 1472 C CA . THR A 1 185 ? -4.875 -2.486 17.079 1.00 87.94 185 THR A CA 1
ATOM 1473 C C . THR A 1 185 ? -5.919 -1.574 17.720 1.00 87.94 185 THR A C 1
ATOM 1475 O O . THR A 1 185 ? -6.321 -1.815 18.855 1.00 87.94 185 THR A O 1
ATOM 1478 N N . GLU A 1 186 ? -6.389 -0.544 17.012 1.00 84.81 186 GLU A N 1
ATOM 1479 C CA . GLU A 1 186 ? -7.440 0.359 17.490 1.00 84.81 186 GLU A CA 1
ATOM 1480 C C . GLU A 1 186 ? -8.730 -0.411 17.794 1.00 84.81 186 GLU A C 1
ATOM 1482 O O . GLU A 1 186 ? -9.342 -0.206 18.844 1.00 84.81 186 GLU A O 1
ATOM 1487 N N . GLU A 1 187 ? -9.120 -1.332 16.912 1.00 81.50 187 GLU A N 1
ATOM 1488 C CA . GLU A 1 187 ? -10.312 -2.157 17.095 1.00 81.50 187 GLU A CA 1
ATOM 1489 C C . GLU A 1 187 ? -10.156 -3.137 18.267 1.00 81.50 187 GLU A C 1
ATOM 1491 O O . GLU A 1 187 ? -11.079 -3.283 19.073 1.00 81.50 187 GLU A O 1
ATOM 1496 N N . SER A 1 188 ? -8.975 -3.747 18.430 1.00 79.88 188 SER A N 1
ATOM 1497 C CA . SER A 1 188 ? -8.663 -4.588 19.594 1.00 79.88 188 SER A CA 1
ATOM 1498 C C . SER A 1 188 ? -8.748 -3.794 20.896 1.00 79.88 188 SER A C 1
ATOM 1500 O O . SER A 1 188 ? -9.403 -4.227 21.840 1.00 79.88 188 SER A O 1
ATOM 1502 N N . VAL A 1 189 ? -8.152 -2.599 20.943 1.00 85.44 189 VAL A N 1
ATOM 1503 C CA . VAL A 1 189 ? -8.199 -1.737 22.132 1.00 85.44 189 VAL A CA 1
ATOM 1504 C C . VAL A 1 189 ? -9.634 -1.307 22.428 1.00 85.44 189 VAL A C 1
ATOM 1506 O O . VAL A 1 189 ? -10.062 -1.371 23.578 1.00 85.44 189 VAL A O 1
ATOM 1509 N N . ARG A 1 190 ? -10.422 -0.928 21.412 1.00 81.81 190 ARG A N 1
ATOM 1510 C CA . ARG A 1 190 ? -11.852 -0.627 21.601 1.00 81.81 190 ARG A CA 1
ATOM 1511 C C . ARG A 1 190 ? -12.617 -1.815 22.172 1.00 81.81 190 ARG A C 1
ATOM 1513 O O . ARG A 1 190 ? -13.448 -1.621 23.061 1.00 81.81 190 ARG A O 1
ATOM 1520 N N . ARG A 1 191 ? -12.344 -3.028 21.683 1.00 77.25 191 ARG A N 1
ATOM 1521 C CA . ARG A 1 191 ? -12.949 -4.268 22.186 1.00 77.25 191 ARG A CA 1
ATOM 1522 C C . ARG A 1 191 ? -12.603 -4.503 23.651 1.00 77.25 191 ARG A C 1
ATOM 1524 O O . ARG A 1 191 ? -13.498 -4.815 24.437 1.00 77.25 191 ARG A O 1
ATOM 1531 N N . ASP A 1 192 ? -11.337 -4.342 24.009 1.00 80.81 192 ASP A N 1
ATOM 1532 C CA . ASP A 1 192 ? -10.855 -4.595 25.364 1.00 80.81 192 ASP A CA 1
ATOM 1533 C C . ASP A 1 192 ? -11.400 -3.564 26.353 1.00 80.81 192 ASP A C 1
ATOM 1535 O O . ASP A 1 192 ? -11.987 -3.952 27.363 1.00 80.81 192 ASP A O 1
ATOM 1539 N N . VAL A 1 193 ? -11.358 -2.277 25.998 1.00 85.69 193 VAL A N 1
ATOM 1540 C CA . VAL A 1 193 ? -11.943 -1.191 26.801 1.00 85.69 193 VAL A CA 1
ATOM 1541 C C . VAL A 1 193 ? -13.445 -1.396 27.000 1.00 85.69 193 VAL A C 1
ATOM 1543 O O . VAL A 1 193 ? -13.952 -1.239 28.109 1.00 85.69 193 VAL A O 1
ATOM 1546 N N . ALA A 1 194 ? -14.183 -1.776 25.951 1.00 80.94 194 ALA A N 1
ATOM 1547 C CA . ALA A 1 194 ? -15.619 -2.009 26.076 1.00 80.94 194 ALA A CA 1
ATOM 1548 C C . ALA A 1 194 ? -15.950 -3.210 26.977 1.00 80.94 194 ALA A C 1
ATOM 1550 O O . ALA A 1 194 ? -16.988 -3.209 27.645 1.00 80.94 194 ALA A O 1
ATOM 1551 N N . ARG A 1 195 ? -15.088 -4.236 26.991 1.00 81.44 195 ARG A N 1
ATOM 1552 C CA . ARG A 1 195 ? -15.233 -5.405 27.864 1.00 81.44 195 ARG A CA 1
ATOM 1553 C C . ARG A 1 195 ? -14.954 -5.046 29.317 1.00 81.44 195 ARG A C 1
ATOM 1555 O O . ARG A 1 195 ? -15.822 -5.272 30.151 1.00 81.44 195 ARG A O 1
ATOM 1562 N N . GLU A 1 196 ? -13.815 -4.420 29.583 1.00 85.50 196 GLU A N 1
ATOM 1563 C CA . GLU A 1 196 ? -13.405 -4.021 30.931 1.00 85.50 196 GLU A CA 1
ATOM 1564 C C . GLU A 1 196 ? -14.426 -3.072 31.572 1.00 85.50 196 GLU A C 1
ATOM 1566 O O . GLU A 1 196 ? -14.891 -3.321 32.682 1.00 85.50 196 GLU A O 1
ATOM 1571 N N . LEU A 1 197 ? -14.882 -2.055 30.831 1.00 85.75 197 LEU A N 1
ATOM 1572 C CA . LEU A 1 197 ? -15.921 -1.140 31.310 1.00 85.75 197 LEU A CA 1
ATOM 1573 C C . LEU A 1 197 ? -17.248 -1.848 31.592 1.00 85.75 197 LEU A C 1
ATOM 1575 O O . LEU A 1 197 ? -17.936 -1.496 32.547 1.00 85.75 197 LEU A O 1
ATOM 1579 N N . HIS A 1 198 ? -17.649 -2.814 30.763 1.00 82.56 198 HIS A N 1
ATOM 1580 C CA . HIS A 1 198 ? -18.888 -3.547 31.006 1.00 82.56 198 HIS A CA 1
ATOM 1581 C C . HIS A 1 198 ? -18.818 -4.384 32.277 1.00 82.56 198 HIS A C 1
ATOM 1583 O O . HIS A 1 198 ? -19.778 -4.396 33.050 1.00 82.56 198 HIS A O 1
ATOM 1589 N N . ASP A 1 199 ? -17.703 -5.079 32.469 1.00 86.38 199 ASP A N 1
ATOM 1590 C CA . ASP A 1 199 ? -17.525 -5.982 33.594 1.00 86.38 199 ASP A CA 1
ATOM 1591 C C . ASP A 1 199 ? -17.445 -5.177 34.899 1.00 86.38 199 ASP A C 1
ATOM 1593 O O . ASP A 1 199 ? -18.187 -5.464 35.840 1.00 86.38 199 ASP A O 1
ATOM 1597 N N . ASP A 1 200 ? -16.654 -4.101 34.924 1.00 89.81 200 ASP A N 1
ATOM 1598 C CA . ASP A 1 200 ? -16.463 -3.259 36.111 1.00 89.81 200 ASP A CA 1
ATOM 1599 C C . ASP A 1 200 ? -17.739 -2.480 36.492 1.00 89.81 200 ASP A C 1
ATOM 1601 O O . ASP A 1 200 ? -18.201 -2.499 37.643 1.00 89.81 200 ASP A O 1
ATOM 1605 N N . ILE A 1 201 ? -18.408 -1.863 35.508 1.00 88.81 201 ILE A N 1
ATOM 1606 C CA . ILE A 1 201 ? -19.656 -1.123 35.753 1.00 88.81 201 ILE A CA 1
ATOM 1607 C C . ILE A 1 201 ? -20.800 -2.084 36.092 1.00 88.81 201 ILE A C 1
ATOM 1609 O O . ILE A 1 201 ? -21.599 -1.802 36.990 1.00 88.81 201 ILE A O 1
ATOM 1613 N N . GLY A 1 202 ? -20.886 -3.230 35.413 1.00 86.88 202 GLY A N 1
ATOM 1614 C CA . GLY A 1 202 ? -21.894 -4.254 35.682 1.00 86.88 202 GLY A CA 1
ATOM 1615 C C . GLY A 1 202 ? -21.792 -4.804 37.105 1.00 86.88 202 GLY A C 1
ATOM 1616 O O . GLY A 1 202 ? -22.808 -4.904 37.806 1.00 86.88 202 GLY A O 1
ATOM 1617 N N . GLN A 1 203 ? -20.573 -5.090 37.569 1.00 90.50 203 GLN A N 1
ATOM 1618 C CA . GLN A 1 203 ? -20.316 -5.522 38.944 1.00 90.50 203 GLN A CA 1
ATOM 1619 C C . GLN A 1 203 ? -20.679 -4.431 39.954 1.00 90.50 203 GLN A C 1
ATOM 1621 O O . GLN A 1 203 ? -21.413 -4.699 40.911 1.00 90.50 203 GLN A O 1
ATOM 1626 N N . THR A 1 204 ? -20.252 -3.191 39.709 1.00 91.94 204 THR A N 1
ATOM 1627 C CA . THR A 1 204 ? -20.535 -2.057 40.600 1.00 91.94 204 THR A CA 1
ATOM 1628 C C . THR A 1 204 ? -22.040 -1.806 40.740 1.00 91.94 204 THR A C 1
ATOM 1630 O O . THR A 1 204 ? -22.555 -1.665 41.851 1.00 91.94 204 THR A O 1
ATOM 1633 N N . ILE A 1 205 ? -22.788 -1.827 39.635 1.00 91.75 205 ILE A N 1
ATOM 1634 C CA . ILE A 1 205 ? -24.249 -1.648 39.647 1.00 91.75 205 ILE A CA 1
ATOM 1635 C C . ILE A 1 205 ? -24.948 -2.804 40.364 1.00 91.75 205 ILE A C 1
ATOM 1637 O O . ILE A 1 205 ? -25.888 -2.582 41.133 1.00 91.75 205 ILE A O 1
ATOM 1641 N N . THR A 1 206 ? -24.471 -4.034 40.168 1.00 89.38 206 THR A N 1
ATOM 1642 C CA . THR A 1 206 ? -24.991 -5.209 40.879 1.00 89.38 206 THR A CA 1
ATOM 1643 C C . THR A 1 206 ? -24.776 -5.082 42.388 1.00 89.38 206 THR A C 1
ATOM 1645 O O . THR A 1 206 ? -25.697 -5.359 43.163 1.00 89.38 206 THR A O 1
ATOM 1648 N N . ALA A 1 207 ? -23.610 -4.596 42.821 1.00 93.50 207 ALA A N 1
ATOM 1649 C CA . ALA A 1 207 ? -23.318 -4.343 44.229 1.00 93.50 207 ALA A CA 1
ATOM 1650 C C . ALA A 1 207 ? -24.240 -3.261 44.823 1.00 93.50 207 ALA A C 1
ATOM 1652 O O . ALA A 1 207 ? -24.841 -3.484 45.876 1.00 93.50 207 ALA A O 1
ATOM 1653 N N . ILE A 1 208 ? -24.434 -2.136 44.121 1.00 92.81 208 ILE A N 1
ATOM 1654 C CA . ILE A 1 208 ? -25.333 -1.052 44.560 1.00 92.81 208 ILE A CA 1
ATOM 1655 C C . ILE A 1 208 ? -26.770 -1.565 44.719 1.00 92.81 208 ILE A C 1
ATOM 1657 O O . ILE A 1 208 ? -27.394 -1.341 45.759 1.00 92.81 208 ILE A O 1
ATOM 1661 N N . ARG A 1 209 ? -27.290 -2.301 43.727 1.00 91.88 209 ARG A N 1
ATOM 1662 C CA . ARG A 1 209 ? -28.642 -2.886 43.788 1.00 91.88 209 ARG A CA 1
ATOM 1663 C C . ARG A 1 209 ? -28.780 -3.889 44.928 1.00 91.88 209 ARG A C 1
ATOM 1665 O O . ARG A 1 209 ? -29.790 -3.882 45.630 1.00 91.88 209 ARG A O 1
ATOM 1672 N N . THR A 1 210 ? -27.759 -4.714 45.148 1.00 92.38 210 THR A N 1
ATOM 1673 C CA . THR A 1 210 ? -27.738 -5.683 46.252 1.00 92.38 210 THR A CA 1
ATOM 1674 C C . THR A 1 210 ? -27.804 -4.968 47.599 1.00 92.38 210 THR A C 1
ATOM 1676 O O . THR A 1 210 ? -28.651 -5.304 48.428 1.00 92.38 210 THR A O 1
ATOM 1679 N N . GLN A 1 211 ? -26.989 -3.929 47.799 1.00 93.06 211 GLN A N 1
ATOM 1680 C CA . GLN A 1 211 ? -26.983 -3.152 49.037 1.00 93.06 211 GLN A CA 1
ATOM 1681 C C . GLN A 1 211 ? -28.313 -2.416 49.258 1.00 93.06 211 GLN A C 1
ATOM 1683 O O . GLN A 1 211 ? -28.856 -2.444 50.365 1.00 93.06 211 GLN A O 1
ATOM 1688 N N . ALA A 1 212 ? -28.885 -1.821 48.206 1.00 92.06 212 ALA A N 1
ATOM 1689 C CA . ALA A 1 212 ? -30.203 -1.190 48.262 1.00 92.06 212 ALA A CA 1
ATOM 1690 C C . ALA A 1 212 ? -31.299 -2.201 48.642 1.00 92.06 212 ALA A C 1
ATOM 1692 O O . ALA A 1 212 ? -32.141 -1.910 49.493 1.00 92.06 212 ALA A O 1
ATOM 1693 N N . GLY A 1 213 ? -31.262 -3.408 48.071 1.00 89.81 213 GLY A N 1
ATOM 1694 C CA . GLY A 1 213 ? -32.179 -4.496 48.412 1.00 89.81 213 GLY A CA 1
ATOM 1695 C C . GLY A 1 213 ? -32.030 -4.979 49.859 1.00 89.81 213 GLY A C 1
ATOM 1696 O O . GLY A 1 213 ? -33.034 -5.215 50.534 1.00 89.81 213 GLY A O 1
ATOM 1697 N N . ILE A 1 214 ? -30.799 -5.081 50.371 1.00 92.38 214 ILE A N 1
ATOM 1698 C CA . ILE A 1 214 ? -30.527 -5.435 51.775 1.00 92.38 214 ILE A CA 1
ATOM 1699 C C . ILE A 1 214 ? -31.116 -4.382 52.721 1.00 92.38 214 ILE A C 1
ATOM 1701 O O . ILE A 1 214 ? -31.834 -4.737 53.656 1.00 92.38 214 ILE A O 1
ATOM 1705 N N . VAL A 1 215 ? -30.881 -3.093 52.460 1.00 90.75 215 VAL A N 1
ATOM 1706 C CA . VAL A 1 215 ? -31.400 -1.987 53.286 1.00 90.75 215 VAL A CA 1
ATOM 1707 C C . VAL A 1 215 ? -32.933 -1.987 53.325 1.00 90.75 215 VAL A C 1
ATOM 1709 O O . VAL A 1 215 ? -33.522 -1.840 54.397 1.00 90.75 215 VAL A O 1
ATOM 1712 N N . GLN A 1 216 ? -33.592 -2.244 52.190 1.00 90.44 216 GLN A N 1
ATOM 1713 C CA . GLN A 1 216 ? -35.053 -2.385 52.138 1.00 90.44 216 GLN A CA 1
ATOM 1714 C C . GLN A 1 216 ? -35.567 -3.576 52.964 1.00 90.44 216 GLN A C 1
ATOM 1716 O O . GLN A 1 216 ? -36.618 -3.477 53.600 1.00 90.44 216 GLN A O 1
ATOM 1721 N N . ARG A 1 217 ? -34.835 -4.700 52.968 1.00 89.06 217 ARG A N 1
ATOM 1722 C CA . ARG A 1 217 ? -35.191 -5.908 53.735 1.00 89.06 217 ARG A CA 1
ATOM 1723 C C . ARG A 1 217 ? -34.968 -5.751 55.239 1.00 89.06 217 ARG A C 1
ATOM 1725 O O . ARG A 1 217 ? -35.713 -6.352 56.005 1.00 89.06 217 ARG A O 1
ATOM 1732 N N . LEU A 1 218 ? -33.984 -4.954 55.660 1.00 90.62 218 LEU A N 1
ATOM 1733 C CA . LEU A 1 218 ? -33.682 -4.698 57.075 1.00 90.62 218 LEU A CA 1
ATOM 1734 C C . LEU A 1 218 ? -34.698 -3.761 57.752 1.00 90.62 218 LEU A C 1
ATOM 1736 O O . LEU A 1 218 ? -34.879 -3.843 58.964 1.00 90.62 218 LEU A O 1
ATOM 1740 N N . ALA A 1 219 ? -35.390 -2.903 56.993 1.00 89.00 219 ALA A N 1
ATOM 1741 C CA . ALA A 1 219 ? -36.391 -1.968 57.520 1.00 89.00 219 ALA A CA 1
ATOM 1742 C C . ALA A 1 219 ? -37.758 -2.082 56.802 1.00 89.00 219 ALA A C 1
ATOM 1744 O O . ALA A 1 219 ? -38.254 -1.102 56.239 1.00 89.00 219 ALA A O 1
ATOM 1745 N N . PRO A 1 220 ? -38.424 -3.253 56.832 1.00 80.94 220 PRO A N 1
ATOM 1746 C CA . PRO A 1 220 ? -39.592 -3.538 55.992 1.00 80.94 220 PRO A CA 1
ATOM 1747 C C . PRO A 1 220 ? -40.831 -2.679 56.307 1.00 80.94 220 PRO A C 1
ATOM 1749 O O . PRO A 1 220 ? -41.700 -2.529 55.440 1.00 80.94 220 PRO A O 1
ATOM 1752 N N . GLY A 1 221 ? -40.909 -2.119 57.521 1.00 85.06 221 GLY A N 1
ATOM 1753 C CA . GLY A 1 221 ? -41.990 -1.242 57.986 1.00 85.06 221 GLY A CA 1
ATOM 1754 C C . GLY A 1 221 ? -41.748 0.258 57.777 1.00 85.06 221 GLY A C 1
ATOM 1755 O O . GLY A 1 221 ? -42.657 1.047 58.013 1.00 85.06 221 GLY A O 1
ATOM 1756 N N . ASN A 1 222 ? -40.555 0.670 57.331 1.00 90.00 222 ASN A N 1
ATOM 1757 C CA . ASN A 1 222 ? -40.250 2.076 57.077 1.00 90.00 222 ASN A CA 1
ATOM 1758 C C . ASN A 1 222 ? -40.474 2.402 55.591 1.00 90.00 222 ASN A C 1
ATOM 1760 O O . ASN A 1 222 ? -39.686 2.026 54.721 1.00 90.00 222 ASN A O 1
ATOM 1764 N N . THR A 1 223 ? -41.570 3.104 55.300 1.00 87.94 223 THR A N 1
ATOM 1765 C CA . THR A 1 223 ? -41.959 3.493 53.936 1.00 87.94 223 THR A CA 1
ATOM 1766 C C . THR A 1 223 ? -40.927 4.392 53.256 1.00 87.94 223 THR A C 1
ATOM 1768 O O . THR A 1 223 ? -40.683 4.220 52.062 1.00 87.94 223 THR A O 1
ATOM 1771 N N . GLY A 1 224 ? -40.262 5.278 54.007 1.00 89.50 224 GLY A N 1
ATOM 1772 C CA . GLY A 1 224 ? -39.193 6.135 53.491 1.00 89.50 224 GLY A CA 1
ATOM 1773 C C . GLY A 1 224 ? -37.984 5.332 53.009 1.00 89.50 224 GLY A C 1
ATOM 1774 O O . GLY A 1 224 ? -37.501 5.551 51.902 1.00 89.50 224 GLY A O 1
ATOM 1775 N N . VAL A 1 225 ? -37.552 4.326 53.780 1.00 89.69 225 VAL A N 1
ATOM 1776 C CA . VAL A 1 225 ? -36.426 3.447 53.400 1.00 89.69 225 VAL A CA 1
ATOM 1777 C C . VAL A 1 225 ? -36.757 2.609 52.160 1.00 89.69 225 VAL A C 1
ATOM 1779 O O . VAL A 1 225 ? -35.911 2.460 51.277 1.00 89.69 225 VAL A O 1
ATOM 1782 N N . LYS A 1 226 ? -37.996 2.109 52.046 1.00 88.38 226 LYS A N 1
ATOM 1783 C CA . LYS A 1 226 ? -38.469 1.415 50.835 1.00 88.38 226 LYS A CA 1
ATOM 1784 C C . LYS A 1 226 ? -38.435 2.313 49.599 1.00 88.38 226 LYS A C 1
ATOM 1786 O O . LYS A 1 226 ? -37.911 1.892 48.571 1.00 88.38 226 LYS A O 1
ATOM 1791 N N . GLN A 1 227 ? -38.948 3.541 49.699 1.00 89.56 227 GLN A N 1
ATOM 1792 C CA . GLN A 1 227 ? -38.911 4.499 48.590 1.00 89.56 227 GLN A CA 1
ATOM 1793 C C . GLN A 1 227 ? -37.479 4.857 48.188 1.00 89.56 227 GLN A C 1
ATOM 1795 O O . GLN A 1 227 ? -37.160 4.807 47.003 1.00 89.56 227 GLN A O 1
ATOM 1800 N N . SER A 1 228 ? -36.601 5.160 49.148 1.00 89.69 228 SER A N 1
ATOM 1801 C CA . SER A 1 228 ? -35.196 5.462 48.852 1.00 89.69 228 SER A CA 1
ATOM 1802 C C . SER A 1 228 ? -34.481 4.282 48.194 1.00 89.69 228 SER A C 1
ATOM 1804 O O . SER A 1 228 ? -33.759 4.478 47.220 1.00 89.69 228 SER A O 1
ATOM 1806 N N . GLY A 1 229 ? -34.711 3.054 48.667 1.00 90.19 229 GLY A N 1
ATOM 1807 C CA . GLY A 1 229 ? -34.132 1.855 48.063 1.00 90.19 229 GLY A CA 1
ATOM 1808 C C . GLY A 1 229 ? -34.604 1.617 46.625 1.00 90.19 229 GLY A C 1
ATOM 1809 O O . GLY A 1 229 ? -33.776 1.347 45.756 1.00 90.19 229 GLY A O 1
ATOM 1810 N N . ALA A 1 230 ? -35.905 1.772 46.357 1.00 88.50 230 ALA A N 1
ATOM 1811 C CA . ALA A 1 230 ? -36.455 1.677 45.004 1.00 88.50 230 ALA A CA 1
ATOM 1812 C C . ALA A 1 230 ? -35.895 2.775 44.084 1.00 88.50 230 ALA A C 1
ATOM 1814 O O . ALA A 1 230 ? -35.595 2.525 42.917 1.00 88.50 230 ALA A O 1
ATOM 1815 N N . HIS A 1 231 ? -35.688 3.982 44.618 1.00 91.75 231 HIS A N 1
ATOM 1816 C CA . HIS A 1 231 ? -35.111 5.086 43.859 1.00 91.75 231 HIS A CA 1
ATOM 1817 C C . HIS A 1 231 ? -33.634 4.841 43.506 1.00 91.75 231 HIS A C 1
ATOM 1819 O O . HIS A 1 231 ? -33.231 5.088 42.371 1.00 91.75 231 HIS A O 1
ATOM 1825 N N . ILE A 1 232 ? -32.841 4.280 44.429 1.00 92.00 232 ILE A N 1
ATOM 1826 C CA . ILE A 1 232 ? -31.453 3.859 44.161 1.00 92.00 232 ILE A CA 1
ATOM 1827 C C . ILE A 1 232 ? -31.412 2.780 43.075 1.00 92.00 232 ILE A C 1
ATOM 1829 O O . ILE A 1 232 ? -30.572 2.847 42.176 1.00 92.00 232 ILE A O 1
ATOM 1833 N N . GLU A 1 233 ? -32.315 1.799 43.123 1.00 89.62 233 GLU A N 1
ATOM 1834 C CA . GLU A 1 233 ? -32.398 0.758 42.096 1.00 89.62 233 GLU A CA 1
ATOM 1835 C C . GLU A 1 233 ? -32.735 1.345 40.718 1.00 89.62 233 GLU A C 1
ATOM 1837 O O . GLU A 1 233 ? -32.062 1.030 39.735 1.00 89.62 233 GLU A O 1
ATOM 1842 N N . GLN A 1 234 ? -33.705 2.260 40.655 1.00 91.19 234 GLN A N 1
ATOM 1843 C CA . GLN A 1 234 ? -34.086 2.940 39.418 1.00 91.19 234 GLN A CA 1
ATOM 1844 C C . GLN A 1 234 ? -32.943 3.795 38.846 1.00 91.19 234 GLN A C 1
ATOM 1846 O O . GLN A 1 234 ? -32.673 3.735 37.646 1.00 91.19 234 GLN A O 1
ATOM 1851 N N . LEU A 1 235 ? -32.233 4.554 39.689 1.00 90.94 235 LEU A N 1
ATOM 1852 C CA . LEU A 1 235 ? -31.062 5.333 39.270 1.00 90.94 235 LEU A CA 1
ATOM 1853 C C . LEU A 1 235 ? -29.934 4.425 38.766 1.00 90.94 235 LEU A C 1
ATOM 1855 O O . LEU A 1 235 ? -29.327 4.714 37.737 1.00 90.94 235 LEU A O 1
ATOM 1859 N N . SER A 1 236 ? -29.694 3.302 39.446 1.00 91.19 236 SER A N 1
ATOM 1860 C CA . SER A 1 236 ? -28.669 2.326 39.053 1.00 91.19 236 SER A CA 1
ATOM 1861 C C . SER A 1 236 ? -28.969 1.708 37.686 1.00 91.19 236 SER A C 1
ATOM 1863 O O . SER A 1 236 ? -28.069 1.580 36.859 1.00 91.19 236 SER A O 1
ATOM 1865 N N . LEU A 1 237 ? -30.237 1.380 37.413 1.00 87.69 237 LEU A N 1
ATOM 1866 C CA . LEU A 1 237 ? -30.682 0.914 36.095 1.00 87.69 237 LEU A CA 1
ATOM 1867 C C . LEU A 1 237 ? -30.519 1.999 35.021 1.00 87.69 237 LEU A C 1
ATOM 1869 O O . LEU A 1 237 ? -29.991 1.722 33.948 1.00 87.69 237 LEU A O 1
ATOM 1873 N N . GLY A 1 238 ? -30.869 3.253 35.324 1.00 87.12 238 GLY A N 1
ATOM 1874 C CA . GLY A 1 238 ? -30.673 4.370 34.393 1.00 87.12 238 GLY A CA 1
ATOM 1875 C C . GLY A 1 238 ? -29.201 4.617 34.029 1.00 87.12 238 GLY A C 1
ATOM 1876 O O . GLY A 1 238 ? -28.885 4.927 32.873 1.00 87.12 238 GLY A O 1
ATOM 1877 N N . VAL A 1 239 ? -28.284 4.445 34.990 1.00 88.44 239 VAL A N 1
ATOM 1878 C CA . VAL A 1 239 ? -26.831 4.494 34.745 1.00 88.44 239 VAL A CA 1
ATOM 1879 C C . VAL A 1 239 ? -26.390 3.306 33.891 1.00 88.44 239 VAL A C 1
ATOM 1881 O O . VAL A 1 239 ? -25.678 3.517 32.908 1.00 88.44 239 VAL A O 1
ATOM 1884 N N . TYR A 1 240 ? -26.854 2.090 34.201 1.00 86.19 240 TYR A N 1
ATOM 1885 C CA . TYR A 1 240 ? -26.553 0.888 33.415 1.00 86.19 240 TYR A CA 1
ATOM 1886 C C . TYR A 1 240 ? -26.940 1.066 31.945 1.00 86.19 240 TYR A C 1
ATOM 1888 O O . TYR A 1 240 ? -26.113 0.859 31.059 1.00 86.19 240 TYR A O 1
ATOM 1896 N N . ASP A 1 241 ? -28.163 1.524 31.677 1.00 82.44 241 ASP A N 1
ATOM 1897 C CA . ASP A 1 241 ? -28.659 1.721 30.313 1.00 82.44 241 ASP A CA 1
ATOM 1898 C C . ASP A 1 241 ? -27.914 2.838 29.576 1.00 82.44 241 ASP A C 1
ATOM 1900 O O . ASP A 1 241 ? -27.693 2.772 28.365 1.00 82.44 241 ASP A O 1
ATOM 1904 N N . SER A 1 242 ? -27.489 3.882 30.287 1.00 83.44 242 SER A N 1
ATOM 1905 C CA . SER A 1 242 ? -26.698 4.967 29.696 1.00 83.44 242 SER A CA 1
ATOM 1906 C C . SER A 1 242 ? -25.288 4.505 29.329 1.00 83.44 242 SER A C 1
ATOM 1908 O O . SER A 1 242 ? -24.831 4.765 28.216 1.00 83.44 242 SER A O 1
ATOM 1910 N N . VAL A 1 243 ? -24.632 3.746 30.208 1.00 84.56 243 VAL A N 1
ATOM 1911 C CA . VAL A 1 243 ? -23.325 3.134 29.936 1.00 84.56 243 VAL A CA 1
ATOM 1912 C C . VAL A 1 243 ? -23.431 2.111 28.811 1.00 84.56 243 VAL A C 1
ATOM 1914 O O . VAL A 1 243 ? -22.631 2.144 27.881 1.00 84.56 243 VAL A O 1
ATOM 1917 N N . ARG A 1 244 ? -24.446 1.243 28.832 1.00 76.75 244 ARG A N 1
ATOM 1918 C CA . ARG A 1 244 ? -24.685 0.253 27.775 1.00 76.75 244 ARG A CA 1
ATOM 1919 C C . ARG A 1 244 ? -24.865 0.918 26.410 1.00 76.75 244 ARG A C 1
ATOM 1921 O O . ARG A 1 244 ? -24.289 0.446 25.432 1.00 76.75 244 ARG A O 1
ATOM 1928 N N . ARG A 1 245 ? -25.590 2.041 26.342 1.00 76.31 245 ARG A N 1
ATOM 1929 C CA . ARG A 1 245 ? -25.719 2.844 25.113 1.00 76.31 245 ARG A CA 1
ATOM 1930 C C . ARG A 1 245 ? -24.387 3.441 24.653 1.00 76.31 245 ARG A C 1
ATOM 1932 O O . ARG A 1 245 ? -24.114 3.434 23.457 1.00 76.31 245 ARG A O 1
ATOM 1939 N N . LEU A 1 246 ? -23.548 3.931 25.568 1.00 77.88 246 LEU A N 1
ATOM 1940 C CA . LEU A 1 246 ? -22.216 4.457 25.232 1.00 77.88 246 LEU A CA 1
ATOM 1941 C C . LEU A 1 246 ? -21.266 3.354 24.742 1.00 77.88 246 LEU A C 1
ATOM 1943 O O . LEU A 1 246 ? -20.592 3.532 23.729 1.00 77.88 246 LEU A O 1
ATOM 1947 N N . LEU A 1 247 ? -21.268 2.192 25.397 1.00 74.56 247 LEU A N 1
ATOM 1948 C CA . LEU A 1 247 ? -20.497 1.018 24.978 1.00 74.56 247 LEU A CA 1
ATOM 1949 C C . LEU A 1 247 ? -20.940 0.506 23.603 1.00 74.56 247 LEU A C 1
ATOM 1951 O O . LEU A 1 247 ? -20.096 0.168 22.777 1.00 74.56 247 LEU A O 1
ATOM 1955 N N . GLY A 1 248 ? -22.247 0.533 23.321 1.00 65.56 248 GLY A N 1
ATOM 1956 C CA . GLY A 1 248 ? -22.797 0.192 22.007 1.00 65.56 248 GLY A CA 1
ATOM 1957 C C . GLY A 1 248 ? -22.337 1.117 20.871 1.00 65.56 248 GLY A C 1
ATOM 1958 O O . GLY A 1 248 ? -22.314 0.683 19.723 1.00 65.56 248 GLY A O 1
ATOM 1959 N N . ARG A 1 249 ? -21.925 2.359 21.176 1.00 67.38 249 ARG A N 1
ATOM 1960 C CA . ARG A 1 249 ? -21.302 3.282 20.205 1.00 67.38 249 ARG A CA 1
ATOM 1961 C C . ARG A 1 249 ? -19.808 3.017 19.996 1.00 67.38 249 ARG A C 1
ATOM 1963 O O . ARG A 1 249 ? -19.283 3.318 18.931 1.00 67.38 249 ARG A O 1
ATOM 1970 N N . LEU A 1 250 ? -19.116 2.480 21.002 1.00 64.56 250 LEU A N 1
ATOM 1971 C CA . LEU A 1 250 ? -17.686 2.153 20.924 1.00 64.56 250 LEU A CA 1
ATOM 1972 C C . LEU A 1 250 ? -17.444 0.893 20.087 1.00 64.56 250 LEU A C 1
ATOM 1974 O O . LEU A 1 250 ? -16.547 0.885 19.243 1.00 64.56 250 LEU A O 1
ATOM 1978 N N . ARG A 1 251 ? -18.267 -0.144 20.277 1.00 61.81 251 ARG A N 1
ATOM 1979 C CA . ARG A 1 251 ? -18.248 -1.355 19.453 1.00 61.81 251 ARG A CA 1
ATOM 1980 C C . ARG A 1 251 ? -19.612 -2.047 19.504 1.00 61.81 251 ARG A C 1
ATOM 1982 O O . ARG A 1 251 ? -20.111 -2.315 20.601 1.00 61.81 251 ARG A O 1
ATOM 1989 N N . PRO A 1 252 ? -20.218 -2.386 18.360 1.00 61.44 252 PRO A N 1
ATOM 1990 C CA . PRO A 1 252 ? -21.463 -3.135 18.345 1.00 61.44 252 PRO A CA 1
ATOM 1991 C C . PRO A 1 252 ? -21.209 -4.586 18.765 1.00 61.44 252 PRO A C 1
ATOM 1993 O O . PRO A 1 252 ? -20.958 -5.458 17.941 1.00 61.44 252 PRO A O 1
ATOM 1996 N N . ARG A 1 253 ? -21.285 -4.854 20.074 1.00 59.28 253 ARG A N 1
ATOM 1997 C CA . ARG A 1 253 ? -21.107 -6.193 20.676 1.00 59.28 253 ARG A CA 1
ATOM 1998 C C . ARG A 1 253 ? -22.025 -7.265 20.091 1.00 59.28 253 ARG A C 1
ATOM 2000 O O . ARG A 1 253 ? -21.714 -8.442 20.179 1.00 59.28 253 ARG A O 1
ATOM 2007 N N . GLN A 1 254 ? -23.128 -6.862 19.461 1.00 59.28 254 GLN A N 1
ATOM 2008 C CA . GLN A 1 254 ? -24.024 -7.770 18.745 1.00 59.28 254 GLN A CA 1
ATOM 2009 C C . GLN A 1 254 ? -23.268 -8.589 17.683 1.00 59.28 254 GLN A C 1
ATOM 2011 O O . GLN A 1 254 ? -23.638 -9.724 17.432 1.00 59.28 254 GLN A O 1
ATOM 2016 N N . LEU A 1 255 ? -22.176 -8.065 17.119 1.00 64.25 255 LEU A N 1
ATOM 2017 C CA . LEU A 1 255 ? -21.341 -8.775 16.150 1.00 64.25 255 LEU A CA 1
ATOM 2018 C C . LEU A 1 255 ? -20.351 -9.782 16.752 1.00 64.25 255 LEU A C 1
ATOM 2020 O O . LEU A 1 255 ? -19.754 -10.531 15.984 1.00 64.25 255 LEU A O 1
ATOM 2024 N N . ASP A 1 256 ? -20.138 -9.797 18.071 1.00 62.59 256 ASP A N 1
ATOM 2025 C CA . ASP A 1 256 ? -19.225 -10.759 18.705 1.00 62.59 256 ASP A CA 1
ATOM 2026 C C . ASP A 1 256 ? -19.883 -12.126 18.912 1.00 62.59 256 ASP A C 1
ATOM 2028 O O . ASP A 1 256 ? -19.239 -13.150 18.697 1.00 62.59 256 ASP A O 1
ATOM 2032 N N . ASP A 1 257 ? -21.166 -12.126 19.283 1.00 62.81 257 ASP A N 1
ATOM 2033 C CA . ASP A 1 257 ? -21.911 -13.336 19.651 1.00 62.81 257 ASP A CA 1
ATOM 2034 C C . ASP A 1 257 ? -22.968 -13.734 18.604 1.00 62.81 257 ASP A C 1
ATOM 2036 O O . ASP A 1 257 ? -23.516 -14.834 18.669 1.00 62.81 257 ASP A O 1
ATOM 2040 N N . LEU A 1 258 ? -23.269 -12.855 17.637 1.00 69.12 258 LEU A N 1
ATOM 2041 C CA . LEU A 1 258 ? -24.291 -13.074 16.609 1.00 69.12 258 LEU A CA 1
ATOM 2042 C C . LEU A 1 258 ? -23.723 -12.905 15.193 1.00 69.12 258 LEU A C 1
ATOM 2044 O O . LEU A 1 258 ? -22.728 -12.210 14.959 1.00 69.12 258 LEU A O 1
ATOM 2048 N N . THR A 1 259 ? -24.399 -13.527 14.225 1.00 81.69 259 THR A N 1
ATOM 2049 C CA . THR A 1 259 ? -24.167 -13.264 12.797 1.00 81.69 259 THR A CA 1
ATOM 2050 C C . THR A 1 259 ? -24.543 -11.824 12.443 1.00 81.69 259 THR A C 1
ATOM 2052 O O . THR A 1 259 ? -25.348 -11.191 13.137 1.00 81.69 259 THR A O 1
ATOM 2055 N N . LEU A 1 260 ? -23.966 -11.282 11.365 1.00 83.62 260 LEU A N 1
ATOM 2056 C CA . LEU A 1 260 ? -24.221 -9.892 10.957 1.00 83.62 260 LEU A CA 1
ATOM 2057 C C . LEU A 1 260 ? -25.719 -9.663 10.690 1.00 83.62 260 LEU A C 1
ATOM 2059 O O . LEU A 1 260 ? -26.266 -8.644 11.117 1.00 83.62 260 LEU A O 1
ATOM 2063 N N . GLU A 1 261 ? -26.398 -10.634 10.072 1.00 85.50 261 GLU A N 1
ATOM 2064 C CA . GLU A 1 261 ? -27.849 -10.589 9.869 1.00 85.50 261 GLU A CA 1
ATOM 2065 C C . GLU A 1 261 ? -28.613 -10.463 11.197 1.00 85.50 261 GLU A C 1
ATOM 2067 O O . GLU A 1 261 ? -29.506 -9.623 11.344 1.00 85.50 261 GLU A O 1
ATOM 2072 N N . GLN A 1 262 ? -28.268 -11.291 12.186 1.00 82.31 262 GLN A N 1
ATOM 2073 C CA . GLN A 1 262 ? -28.938 -11.301 13.486 1.00 82.31 262 GLN A CA 1
ATOM 2074 C C . GLN A 1 262 ? -28.705 -9.999 14.252 1.00 82.31 262 GLN A C 1
ATOM 2076 O O . GLN A 1 262 ? -29.640 -9.484 14.874 1.00 82.31 262 GLN A O 1
ATOM 2081 N N . ALA A 1 263 ? -27.494 -9.445 14.166 1.00 83.31 263 ALA A N 1
ATOM 2082 C CA . ALA A 1 263 ? -27.162 -8.150 14.740 1.00 83.31 263 ALA A CA 1
ATOM 2083 C C . ALA A 1 263 ? -28.028 -7.037 14.120 1.00 83.31 263 ALA A C 1
ATOM 2085 O O . ALA A 1 263 ? -28.692 -6.299 14.845 1.00 83.31 263 ALA A O 1
ATOM 2086 N N . ILE A 1 264 ? -28.132 -6.967 12.787 1.00 85.81 264 ILE A N 1
ATOM 2087 C CA . ILE A 1 264 ? -28.957 -5.953 12.100 1.00 85.81 264 ILE A CA 1
ATOM 2088 C C . ILE A 1 264 ? -30.451 -6.127 12.418 1.00 85.81 264 ILE A C 1
ATOM 2090 O O . ILE A 1 264 ? -31.153 -5.147 12.674 1.00 85.81 264 ILE A O 1
ATOM 2094 N N . ARG A 1 265 ? -30.957 -7.366 12.486 1.00 84.62 265 ARG A N 1
ATOM 2095 C CA . ARG A 1 265 ? -32.340 -7.631 12.931 1.00 84.62 265 ARG A CA 1
ATOM 2096 C C . ARG A 1 265 ? -32.579 -7.171 14.368 1.00 84.62 265 ARG A C 1
ATOM 2098 O O . ARG A 1 265 ? -33.670 -6.705 14.687 1.00 84.62 265 ARG A O 1
ATOM 2105 N N . SER A 1 266 ? -31.588 -7.319 15.247 1.00 79.81 266 SER A N 1
ATOM 2106 C CA . SER A 1 266 ? -31.667 -6.817 16.619 1.00 79.81 266 SER A CA 1
ATOM 2107 C C . SER A 1 266 ? -31.703 -5.293 16.660 1.00 79.81 266 SER A C 1
ATOM 2109 O O . SER A 1 266 ? -32.554 -4.737 17.349 1.00 79.81 266 SER A O 1
ATOM 2111 N N . LEU A 1 267 ? -30.850 -4.635 15.874 1.00 80.56 267 LEU A N 1
ATOM 2112 C CA . LEU A 1 267 ? -30.817 -3.181 15.740 1.00 80.56 267 LEU A CA 1
ATOM 2113 C C . LEU A 1 267 ? -32.176 -2.620 15.282 1.00 80.56 267 LEU A C 1
ATOM 2115 O O . LEU A 1 267 ? -32.705 -1.707 15.911 1.00 80.56 267 LEU A O 1
ATOM 2119 N N . LEU A 1 268 ? -32.797 -3.218 14.258 1.00 80.88 268 LEU A N 1
ATOM 2120 C CA . LEU A 1 268 ? -34.127 -2.811 13.776 1.00 80.88 268 LEU A CA 1
ATOM 2121 C C . LEU A 1 268 ? -35.218 -2.940 14.852 1.00 80.88 268 LEU A C 1
ATOM 2123 O O . LEU A 1 268 ? -36.114 -2.098 14.923 1.00 80.88 268 LEU A O 1
ATOM 2127 N N . ARG A 1 269 ? -35.131 -3.964 15.714 1.00 77.50 269 ARG A N 1
ATOM 2128 C CA . ARG A 1 269 ? -36.048 -4.134 16.855 1.00 77.50 269 ARG A CA 1
ATOM 2129 C C . ARG A 1 269 ? -35.817 -3.082 17.939 1.00 77.50 269 ARG A C 1
ATOM 2131 O O . ARG A 1 269 ? -36.787 -2.539 18.454 1.00 77.50 269 ARG A O 1
ATOM 2138 N N . GLU A 1 270 ? -34.560 -2.771 18.257 1.00 75.81 270 GLU A N 1
ATOM 2139 C CA . GLU A 1 270 ? -34.200 -1.733 19.239 1.00 75.81 270 GLU A CA 1
ATOM 2140 C C . GLU A 1 270 ? -34.635 -0.326 18.803 1.00 75.81 270 GLU A C 1
ATOM 2142 O O . GLU A 1 270 ? -34.918 0.518 19.650 1.00 75.81 270 GLU A O 1
ATOM 2147 N N . MET A 1 271 ? -34.728 -0.063 17.497 1.00 74.38 271 MET A N 1
ATOM 2148 C CA . MET A 1 271 ? -35.229 1.214 16.976 1.00 74.38 271 MET A CA 1
ATOM 2149 C C . MET A 1 271 ? -36.745 1.403 17.151 1.00 74.38 271 MET A C 1
ATOM 2151 O O . MET A 1 271 ? -37.243 2.507 16.919 1.00 74.38 271 MET A O 1
ATOM 2155 N N . GLU A 1 272 ? -37.471 0.351 17.550 1.00 71.88 272 GLU A N 1
ATOM 2156 C CA . GLU A 1 272 ? -38.923 0.347 17.771 1.00 71.88 272 GLU A CA 1
ATOM 2157 C C . GLU A 1 272 ? -39.716 0.996 16.616 1.00 71.88 272 GLU A C 1
ATOM 2159 O O . GLU A 1 272 ? -40.690 1.719 16.817 1.00 71.88 272 GLU A O 1
ATOM 2164 N N . LEU A 1 273 ? -39.298 0.752 15.372 1.00 72.69 273 LEU A N 1
ATOM 2165 C CA . LEU A 1 273 ? -39.913 1.349 14.177 1.00 72.69 273 LEU A CA 1
ATOM 2166 C C . LEU A 1 273 ? -41.411 1.014 14.073 1.00 72.69 273 LEU A C 1
ATOM 2168 O O . LEU A 1 273 ? -42.222 1.874 13.726 1.00 72.69 273 LEU A O 1
ATOM 2172 N N . GLU A 1 274 ? -41.790 -0.202 14.468 1.00 69.12 274 GLU A N 1
ATOM 2173 C CA . GLU A 1 274 ? -43.182 -0.659 14.481 1.00 69.12 274 GLU A CA 1
ATOM 2174 C C . GLU A 1 274 ? -44.041 0.080 15.517 1.00 69.12 274 GLU A C 1
ATOM 2176 O O . GLU A 1 274 ? -45.192 0.404 15.226 1.00 69.12 274 GLU A O 1
ATOM 2181 N N . SER A 1 275 ? -43.489 0.434 16.688 1.00 71.31 275 SER A N 1
ATOM 2182 C CA . SER A 1 275 ? -44.221 1.221 17.699 1.00 71.31 275 SER A CA 1
ATOM 2183 C C . SER A 1 275 ? -44.498 2.651 17.219 1.00 71.31 275 SER A C 1
ATOM 2185 O O . SER A 1 275 ? -45.433 3.304 17.682 1.00 71.31 275 SER A O 1
ATOM 2187 N N . ARG A 1 276 ? -43.725 3.112 16.227 1.00 77.69 276 ARG A N 1
ATOM 2188 C CA . ARG A 1 276 ? -43.886 4.394 15.530 1.00 77.69 276 ARG A CA 1
ATOM 2189 C C . ARG A 1 276 ? -44.718 4.289 14.246 1.00 77.69 276 ARG A C 1
ATOM 2191 O O . ARG A 1 276 ? -44.843 5.282 13.532 1.00 77.69 276 ARG A O 1
ATOM 2198 N N . GLY A 1 277 ? -45.287 3.117 13.946 1.00 79.38 277 GLY A N 1
ATOM 2199 C CA . GLY A 1 277 ? -46.119 2.878 12.762 1.00 79.38 277 GLY A CA 1
ATOM 2200 C C . GLY A 1 277 ? -45.342 2.718 11.450 1.00 79.38 277 GLY A C 1
ATOM 2201 O O . GLY A 1 277 ? -45.939 2.808 10.378 1.00 79.38 277 GLY A O 1
ATOM 2202 N N . ILE A 1 278 ? -44.026 2.493 11.506 1.00 81.81 278 ILE A N 1
ATOM 2203 C CA . ILE A 1 278 ? -43.173 2.297 10.330 1.00 81.81 278 ILE A CA 1
ATOM 2204 C C . ILE A 1 278 ? -43.002 0.794 10.097 1.00 81.81 278 ILE A C 1
ATOM 2206 O O . ILE A 1 278 ? -42.428 0.086 10.923 1.00 81.81 278 ILE A O 1
ATOM 2210 N N . VAL A 1 279 ? -43.483 0.305 8.951 1.00 78.00 279 VAL A N 1
ATOM 2211 C CA . VAL A 1 279 ? -43.292 -1.090 8.532 1.00 78.00 279 VAL A CA 1
ATOM 2212 C C . VAL A 1 279 ? -41.878 -1.243 7.977 1.00 78.00 279 VAL A C 1
ATOM 2214 O O . VAL A 1 279 ? -41.532 -0.619 6.975 1.00 78.00 279 VAL A O 1
ATOM 2217 N N . SER A 1 280 ? -41.059 -2.069 8.627 1.00 78.12 280 SER A N 1
ATOM 2218 C CA . SER A 1 280 ? -39.682 -2.346 8.201 1.00 78.12 280 SER A CA 1
ATOM 2219 C C . SER A 1 280 ? -39.570 -3.738 7.574 1.00 78.12 280 SER A C 1
ATOM 2221 O O . SER A 1 280 ? -40.139 -4.703 8.077 1.00 78.12 280 SER A O 1
ATOM 2223 N N . HIS A 1 281 ? -38.833 -3.847 6.467 1.00 80.44 281 HIS A N 1
ATOM 2224 C CA . HIS A 1 281 ? -38.528 -5.116 5.805 1.00 80.44 281 HIS A CA 1
ATOM 2225 C C . HIS A 1 281 ? -37.017 -5.231 5.595 1.00 80.44 281 HIS A C 1
ATOM 2227 O O . HIS A 1 281 ? -36.398 -4.328 5.039 1.00 80.44 281 HIS A O 1
ATOM 2233 N N . LEU A 1 282 ? -36.438 -6.357 6.016 1.00 83.00 282 LEU A N 1
ATOM 2234 C CA . LEU A 1 282 ? -35.032 -6.692 5.789 1.00 83.00 282 LEU A CA 1
ATOM 2235 C C . LEU A 1 282 ? -34.935 -7.792 4.723 1.00 83.00 282 LEU A C 1
ATOM 2237 O O . LEU A 1 282 ? -35.385 -8.913 4.964 1.00 83.00 282 LEU A O 1
ATOM 2241 N N . ASP A 1 283 ? -34.336 -7.472 3.574 1.00 86.69 283 ASP A N 1
ATOM 2242 C CA . ASP A 1 283 ? -33.955 -8.443 2.538 1.00 86.69 283 ASP A CA 1
ATOM 2243 C C . ASP A 1 283 ? -32.453 -8.739 2.669 1.00 86.69 283 ASP A C 1
ATOM 2245 O O . ASP A 1 283 ? -31.618 -7.849 2.496 1.00 86.69 283 ASP A O 1
ATOM 2249 N N . TRP A 1 284 ? -32.113 -9.977 3.029 1.00 87.38 284 TRP A N 1
ATOM 2250 C CA . TRP A 1 284 ? -30.740 -10.407 3.287 1.00 87.38 284 TRP A CA 1
ATOM 2251 C C . TRP A 1 284 ? -30.250 -11.328 2.167 1.00 87.38 284 TRP A C 1
ATOM 2253 O O . TRP A 1 284 ? -30.783 -12.419 1.977 1.00 87.38 284 TRP A O 1
ATOM 2263 N N . ARG A 1 285 ? -29.229 -10.894 1.416 1.00 86.38 285 ARG A N 1
ATOM 2264 C CA . ARG A 1 285 ? -28.667 -11.640 0.268 1.00 86.38 285 ARG A CA 1
ATOM 2265 C C . ARG A 1 285 ? -27.139 -11.701 0.273 1.00 86.38 285 ARG A C 1
ATOM 2267 O O . ARG A 1 285 ? -26.519 -11.779 -0.785 1.00 86.38 285 ARG A O 1
ATOM 2274 N N . ILE A 1 286 ? -26.531 -11.597 1.450 1.00 83.69 286 ILE A N 1
ATOM 2275 C CA . ILE A 1 286 ? -25.076 -11.554 1.607 1.00 83.69 286 ILE A CA 1
ATOM 2276 C C . ILE A 1 286 ? -24.586 -12.908 2.125 1.00 83.69 286 ILE A C 1
ATOM 2278 O O . ILE A 1 286 ? -25.139 -13.439 3.086 1.00 83.69 286 ILE A O 1
ATOM 2282 N N . ASP A 1 287 ? -23.537 -13.449 1.502 1.00 83.50 287 ASP A N 1
ATOM 2283 C CA . ASP A 1 287 ? -22.816 -14.611 2.026 1.00 83.50 287 ASP A CA 1
ATOM 2284 C C . ASP A 1 287 ? -21.819 -14.153 3.100 1.00 83.50 287 ASP A C 1
ATOM 2286 O O . ASP A 1 287 ? -20.776 -13.567 2.801 1.00 83.50 287 ASP A O 1
ATOM 2290 N N . GLU A 1 288 ? -22.157 -14.391 4.368 1.00 79.50 288 GLU A N 1
ATOM 2291 C CA . GLU A 1 288 ? -21.340 -13.960 5.506 1.00 79.50 288 GLU A CA 1
ATOM 2292 C C . GLU A 1 288 ? -19.977 -14.661 5.579 1.00 79.50 288 GLU A C 1
ATOM 2294 O O . GLU A 1 288 ? -19.046 -14.107 6.164 1.00 79.50 288 GLU A O 1
ATOM 2299 N N . SER A 1 289 ? -19.828 -15.844 4.969 1.00 76.75 289 SER A N 1
ATOM 2300 C CA . SER A 1 289 ? -18.571 -16.608 5.000 1.00 76.75 289 SER A CA 1
ATOM 2301 C C . SER A 1 289 ? -17.443 -15.947 4.198 1.00 76.75 289 SER A C 1
ATOM 2303 O O . SER A 1 289 ? -16.265 -16.186 4.465 1.00 76.75 289 SER A O 1
ATOM 2305 N N . ALA A 1 290 ? -17.798 -15.076 3.249 1.00 79.56 290 ALA A N 1
ATOM 2306 C CA . ALA A 1 290 ? -16.861 -14.326 2.419 1.00 79.56 290 ALA A CA 1
ATOM 2307 C C . ALA A 1 290 ? -16.440 -12.976 3.033 1.00 79.56 290 ALA A C 1
ATOM 2309 O O . ALA A 1 290 ? -15.574 -12.293 2.480 1.00 79.56 290 ALA A O 1
ATOM 2310 N N . LEU A 1 291 ? -17.045 -12.559 4.151 1.00 80.88 291 LEU A N 1
ATOM 2311 C CA . LEU A 1 291 ? -16.783 -11.262 4.773 1.00 80.88 291 LEU A CA 1
ATOM 2312 C C . LEU A 1 291 ? -15.661 -11.358 5.810 1.00 80.88 291 LEU A C 1
ATOM 2314 O O . LEU A 1 291 ? -15.701 -12.189 6.716 1.00 80.88 291 LEU A O 1
ATOM 2318 N N . SER A 1 292 ? -14.698 -10.437 5.745 1.00 79.88 292 SER A N 1
ATOM 2319 C CA . SER A 1 292 ? -13.761 -10.236 6.853 1.00 79.88 292 SER A CA 1
ATOM 2320 C C . SER A 1 292 ? -14.471 -9.605 8.059 1.00 79.88 292 SER A C 1
ATOM 2322 O O . SER A 1 292 ? -15.466 -8.888 7.910 1.00 79.88 292 SER A O 1
ATOM 2324 N N . GLU A 1 293 ? -13.947 -9.836 9.268 1.00 72.94 293 GLU A N 1
ATOM 2325 C CA . GLU A 1 293 ? -14.493 -9.261 10.510 1.00 72.94 293 GLU A CA 1
ATOM 2326 C C . GLU A 1 293 ? -14.596 -7.726 10.426 1.00 72.94 293 GLU A C 1
ATOM 2328 O O . GLU A 1 293 ? -15.629 -7.150 10.768 1.00 72.94 293 GLU A O 1
ATOM 2333 N N . GLY A 1 294 ? -13.582 -7.068 9.854 1.00 72.00 294 GLY A N 1
ATOM 2334 C CA . GLY A 1 294 ? -13.587 -5.619 9.628 1.00 72.00 294 GLY A CA 1
ATOM 2335 C C . GLY A 1 294 ? -14.708 -5.142 8.695 1.00 72.00 294 GLY A C 1
ATOM 2336 O O . GLY A 1 294 ? -15.343 -4.116 8.959 1.00 72.00 294 GLY A O 1
ATOM 2337 N N . LEU A 1 295 ? -15.009 -5.896 7.628 1.00 80.88 295 LEU A N 1
ATOM 2338 C CA . LEU A 1 295 ? -16.098 -5.548 6.710 1.00 80.88 295 LEU A CA 1
ATOM 2339 C C . LEU A 1 295 ? -17.465 -5.703 7.382 1.00 80.88 295 LEU A C 1
ATOM 2341 O O . LEU A 1 295 ? -18.329 -4.848 7.205 1.00 80.88 295 LEU A O 1
ATOM 2345 N N . ARG A 1 296 ? -17.647 -6.744 8.206 1.00 81.94 296 ARG A N 1
ATOM 2346 C CA . ARG A 1 296 ? -18.873 -6.930 9.000 1.00 81.94 296 ARG A CA 1
ATOM 2347 C C . ARG A 1 296 ? -19.121 -5.759 9.949 1.00 81.94 296 ARG A C 1
ATOM 2349 O O . ARG A 1 296 ? -20.231 -5.236 9.986 1.00 81.94 296 ARG A O 1
ATOM 2356 N N . VAL A 1 297 ? -18.093 -5.325 10.683 1.00 77.62 297 VAL A N 1
ATOM 2357 C CA . VAL A 1 297 ? -18.192 -4.168 11.591 1.00 77.62 297 VAL A CA 1
ATOM 2358 C C . VAL A 1 297 ? -18.540 -2.897 10.822 1.00 77.62 297 VAL A C 1
ATOM 2360 O O . VAL A 1 297 ? -19.395 -2.126 11.256 1.00 77.62 297 VAL A O 1
ATOM 2363 N N . THR A 1 298 ? -17.928 -2.703 9.653 1.00 80.06 298 THR A N 1
ATOM 2364 C CA . THR A 1 298 ? -18.173 -1.528 8.808 1.00 80.06 298 THR A CA 1
ATOM 2365 C C . THR A 1 298 ? -19.610 -1.513 8.283 1.00 80.06 298 THR A C 1
ATOM 2367 O O . THR A 1 298 ? -20.291 -0.498 8.410 1.00 80.06 298 THR A O 1
ATOM 2370 N N . LEU A 1 299 ? -20.101 -2.638 7.753 1.00 85.06 299 LEU A N 1
ATOM 2371 C CA . LEU A 1 299 ? -21.483 -2.765 7.277 1.00 85.06 299 LEU A CA 1
ATOM 2372 C C . LEU A 1 299 ? -22.491 -2.504 8.397 1.00 85.06 299 LEU A C 1
ATOM 2374 O O . LEU A 1 299 ? -23.446 -1.758 8.198 1.00 85.06 299 LEU A O 1
ATOM 2378 N N . PHE A 1 300 ? -22.255 -3.057 9.588 1.00 82.75 300 PHE A N 1
ATOM 2379 C CA . PHE A 1 300 ? -23.121 -2.794 10.732 1.00 82.75 300 PHE A CA 1
ATOM 2380 C C . PHE A 1 300 ? -23.125 -1.313 11.123 1.00 82.75 300 PHE A C 1
ATOM 2382 O O . PHE A 1 300 ? -24.193 -0.761 11.371 1.00 82.75 300 PHE A O 1
ATOM 2389 N N . ARG A 1 301 ? -21.959 -0.648 11.150 1.00 76.38 301 ARG A N 1
ATOM 2390 C CA . ARG A 1 301 ? -21.884 0.793 11.449 1.00 76.38 301 ARG A CA 1
ATOM 2391 C C . ARG A 1 301 ? -22.655 1.633 10.439 1.00 76.38 301 ARG A C 1
ATOM 2393 O O . ARG A 1 301 ? -23.377 2.531 10.849 1.00 76.38 301 ARG A O 1
ATOM 2400 N N . VAL A 1 302 ? -22.574 1.305 9.149 1.00 83.00 302 VAL A N 1
ATOM 2401 C CA . VAL A 1 302 ? -23.365 1.991 8.114 1.00 83.00 302 VAL A CA 1
ATOM 2402 C C . VAL A 1 302 ? -24.864 1.851 8.389 1.00 83.00 302 VAL A C 1
ATOM 2404 O O . VAL A 1 302 ? -25.584 2.839 8.316 1.00 83.00 302 VAL A O 1
ATOM 2407 N N . CYS A 1 303 ? -25.333 0.656 8.760 1.00 81.31 303 CYS A N 1
ATOM 2408 C CA . CYS A 1 303 ? -26.737 0.445 9.131 1.00 81.31 303 CYS A CA 1
ATOM 2409 C C . CYS A 1 303 ? -27.140 1.122 10.452 1.00 81.31 303 CYS A C 1
ATOM 2411 O O . CYS A 1 303 ? -28.324 1.346 10.671 1.00 81.31 303 CYS A O 1
ATOM 2413 N N . GLN A 1 304 ? -26.189 1.394 11.348 1.00 76.62 304 GLN A N 1
ATOM 2414 C CA . GLN A 1 304 ? -26.431 2.060 12.630 1.00 76.62 304 GLN A CA 1
ATOM 2415 C C . GLN A 1 304 ? -26.467 3.589 12.508 1.00 76.62 304 GLN A C 1
ATOM 2417 O O . GLN A 1 304 ? -27.188 4.241 13.262 1.00 76.62 304 GLN A O 1
ATOM 2422 N N . GLU A 1 305 ? -25.651 4.155 11.619 1.00 74.19 305 GLU A N 1
ATOM 2423 C CA . GLU A 1 305 ? -25.530 5.603 11.413 1.00 74.19 305 GLU A CA 1
ATOM 2424 C C . GLU A 1 305 ? -26.504 6.157 10.364 1.00 74.19 305 GLU A C 1
ATOM 2426 O O . GLU A 1 305 ? -26.814 7.349 10.415 1.00 74.19 305 GLU A O 1
ATOM 2431 N N . GLY A 1 306 ? -26.952 5.321 9.419 1.00 60.09 306 GLY A N 1
ATOM 2432 C CA . GLY A 1 306 ? -27.932 5.676 8.384 1.00 60.09 306 GLY A CA 1
ATOM 2433 C C . GLY A 1 306 ? -29.362 5.711 8.900 1.00 60.09 306 GLY A C 1
ATOM 2434 O O . GLY A 1 306 ? -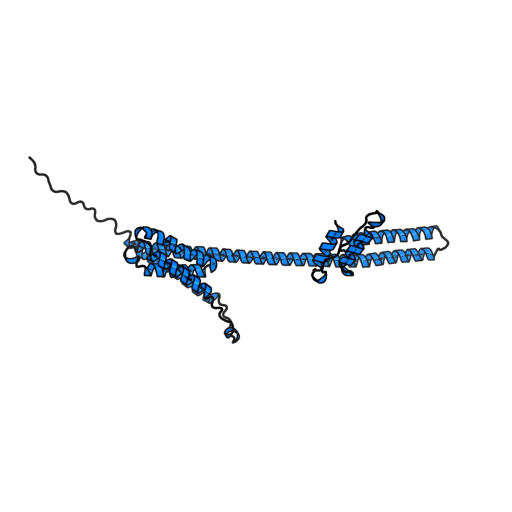30.059 6.700 8.580 1.00 60.09 306 GLY A O 1
#

pLDDT: mean 74.41, std 14.63, range [32.56, 95.25]

Sequence (306 aa):
MPRLPPPRCCNRCRGWGWGKRRSTPLLLTLTGGLTLAPICLVFWHYLTSTIWLPLGPAVVSQPVNWRGRHLVWYLLLFSVSLWLQLGLPNELSRFTPFCLALPIIALAWHYGWQGALIATLMNAIALIASQTWHDHPVDLLLSLLAQSLTGLLLGAGIQRLRELNQSLQNELARNHRLAERLLETEESVRRDVARELHDDIGQTITAIRTQAGIVQRLAPGNTGVKQSGAHIEQLSLGVYDSVRRLLGRLRPRQLDDLTLEQAIRSLLREMELESRGIVSHLDWRIDESALSEGLRVTLFRVCQEG

Organism: Kluyvera cryocrescens (NCBI:txid580)